Protein AF-A0A3P7I0U5-F1 (afdb_monomer)

Radius of gyration: 35.35 Å; Cα contacts (8 Å, |Δi|>4): 319; chains: 1; bounding box: 78×58×90 Å

Mean predicted aligned error: 13.27 Å

Secondary structure (DSSP, 8-state):
-EEETT-TT--B-GGGSS----S----SS----HHHHHHTPPPPP------TT--EEEEEEEEEEPPHHHHHHHHHHHHTTEEEEEEETTEEEEEESEEEETTSSSPEEEEEEEEEEEEEEETTEEEEEEEEEEEEEE--TTPEEEEEEEEEEEE----GGGTTGGGT-HHHH--TTHHHHHHHHHHHHHHHHHHHHHHHHHHHHHHHHHHHHHTTS-SS-TTS----STTGGGTGGGSPPS-HHHHHHHHHHHHHHHHHHHHHHHHHHHHHHHH-

Solvent-accessible surface area (backbone atoms only — not comparable to full-atom values): 16341 Å² total; per-residue (Å²): 58,28,30,37,66,89,42,83,87,51,76,42,59,55,71,76,44,88,66,77,65,26,84,44,89,75,73,98,82,81,75,88,46,72,66,34,65,76,70,68,56,82,86,80,80,61,16,72,89,81,54,89,89,52,68,38,67,84,38,76,53,42,75,49,68,34,45,66,68,52,40,51,53,50,51,52,38,30,75,50,45,21,32,34,45,49,71,58,94,86,43,78,39,64,43,65,51,35,44,72,42,75,91,42,91,75,67,45,47,28,37,48,34,26,42,39,36,45,35,25,28,35,90,98,41,78,32,44,74,45,64,46,74,36,54,81,41,77,68,52,68,65,43,75,45,64,33,30,40,28,36,44,66,40,85,43,90,59,51,70,88,58,41,58,53,82,79,63,46,60,86,80,74,55,71,91,58,62,64,58,57,53,51,57,55,49,52,53,51,55,50,51,52,50,52,54,50,51,51,50,53,51,50,51,52,52,52,52,57,50,53,64,54,60,79,70,62,84,87,88,74,93,83,81,76,76,79,80,58,74,70,64,42,66,67,51,75,76,51,82,58,99,53,55,67,62,52,50,49,53,51,51,52,49,52,50,54,50,50,52,51,52,51,51,53,51,49,51,62,51,47,60,68,72,75,111

Sequence (276 aa):
QVGPYSNRQETYTYFSLPFCRGPKESIGHYHETMGESLLGIELDFSGLDIKFRTNTKKTVYCKKKLTADEYQTFVYAIKNSYFYQMYLDDMPIWGMVGEVDDTKTPPTYKLYTHKQLDIGYADKQVVDVNLTSGGHVEIHPGVELEFTYEVKWVQSSIKFADRFDKYLDPSFFQHRIHWFSIFNSFMMVVFLVGLVWMILVRTLRKDYARYQKEDSIDDLDADLGDEYGWKQVHGDVFRAPSMPLLFASCIGAGYHVFTVAVITIVLAIVGEFYTE

pLDDT: mean 85.67, std 13.36, range [42.97, 97.44]

InterPro domains:
  IPR004240 Nonaspanin (TM9SF) [PF02990] (11-274)
  IPR004240 Nonaspanin (TM9SF) [PTHR10766] (1-274)

Structure (mmCIF, N/CA/C/O backbone):
data_AF-A0A3P7I0U5-F1
#
_entry.id   AF-A0A3P7I0U5-F1
#
loop_
_atom_site.group_PDB
_atom_site.id
_atom_site.type_symbol
_atom_site.label_atom_id
_atom_site.label_alt_id
_atom_site.label_comp_id
_atom_site.label_asym_id
_atom_site.label_entity_id
_atom_site.label_seq_id
_atom_site.pdbx_PDB_ins_code
_atom_site.Cartn_x
_atom_site.Cartn_y
_atom_site.Cartn_z
_atom_site.occupancy
_atom_site.B_iso_or_equiv
_atom_site.auth_seq_id
_atom_site.auth_comp_id
_atom_site.auth_asym_id
_atom_site.auth_atom_id
_atom_site.pdbx_PDB_model_num
ATOM 1 N N . GLN A 1 1 ? 1.014 -1.539 9.802 1.00 89.81 1 GLN A N 1
ATOM 2 C CA . GLN A 1 1 ? 1.794 -0.323 10.140 1.00 89.81 1 GLN A CA 1
ATOM 3 C C . GLN A 1 1 ? 0.902 0.911 10.037 1.00 89.81 1 GLN A C 1
ATOM 5 O O . GLN A 1 1 ? -0.167 0.807 9.442 1.00 89.81 1 GLN A O 1
ATOM 10 N N . VAL A 1 2 ? 1.298 2.044 10.621 1.00 93.31 2 VAL A N 1
ATOM 11 C CA . VAL A 1 2 ? 0.608 3.350 10.550 1.00 93.31 2 VAL A CA 1
ATOM 12 C C . VAL A 1 2 ? 1.623 4.470 10.309 1.00 93.31 2 VAL A C 1
ATOM 14 O O . VAL A 1 2 ? 2.770 4.338 10.726 1.00 93.31 2 VAL A O 1
ATOM 17 N N . GLY A 1 3 ? 1.218 5.572 9.681 1.00 93.31 3 GLY A N 1
ATOM 18 C CA . GLY A 1 3 ? 2.092 6.731 9.477 1.00 93.31 3 GLY A CA 1
ATOM 19 C C . GLY A 1 3 ? 1.362 7.945 8.894 1.00 93.31 3 GLY A C 1
ATOM 20 O O . GLY A 1 3 ? 0.235 7.805 8.405 1.00 93.31 3 GLY A O 1
ATOM 21 N N . PRO A 1 4 ? 1.964 9.145 8.958 1.00 93.38 4 PRO A N 1
ATOM 22 C CA . PRO A 1 4 ? 1.404 10.357 8.368 1.00 93.38 4 PRO A CA 1
ATOM 23 C C . PRO A 1 4 ? 1.395 10.294 6.839 1.00 93.38 4 PRO A C 1
ATOM 25 O O . PRO A 1 4 ? 2.386 9.935 6.205 1.00 93.38 4 PRO A O 1
ATOM 28 N N . TYR A 1 5 ? 0.302 10.737 6.215 1.00 87.19 5 TYR A N 1
ATOM 29 C CA . TYR A 1 5 ? 0.223 10.801 4.751 1.00 87.19 5 TYR A CA 1
ATOM 30 C C . TYR A 1 5 ? 1.255 11.764 4.133 1.00 87.19 5 TYR A C 1
ATOM 32 O O . TYR A 1 5 ? 1.726 11.542 3.017 1.00 87.19 5 TYR A O 1
ATOM 40 N N . SER A 1 6 ? 1.636 12.819 4.863 1.00 87.69 6 SER A N 1
ATOM 41 C CA . SER A 1 6 ? 2.619 13.820 4.429 1.00 87.69 6 SER A CA 1
ATOM 42 C C . SER A 1 6 ? 4.061 13.305 4.406 1.00 87.69 6 SER A C 1
ATOM 44 O O . SER A 1 6 ? 4.862 13.808 3.620 1.00 87.69 6 SER A O 1
ATOM 46 N N . ASN A 1 7 ? 4.397 12.310 5.233 1.00 88.31 7 ASN A N 1
ATOM 47 C CA . ASN A 1 7 ? 5.745 11.764 5.343 1.00 88.31 7 ASN A CA 1
ATOM 48 C C . ASN A 1 7 ? 5.722 10.233 5.268 1.00 88.31 7 ASN A C 1
ATOM 50 O O . ASN A 1 7 ? 5.653 9.537 6.275 1.00 88.31 7 ASN A O 1
ATOM 54 N N . ARG A 1 8 ? 5.837 9.701 4.047 1.00 81.75 8 ARG A N 1
ATOM 55 C CA . ARG A 1 8 ? 5.790 8.252 3.789 1.00 81.75 8 ARG A CA 1
ATOM 56 C C . ARG A 1 8 ? 6.984 7.463 4.347 1.00 81.75 8 ARG A C 1
ATOM 58 O O . ARG A 1 8 ? 6.919 6.241 4.358 1.00 81.75 8 ARG A O 1
ATOM 65 N N . GLN A 1 9 ? 8.065 8.128 4.761 1.00 85.19 9 GLN A N 1
ATOM 66 C CA . GLN A 1 9 ? 9.231 7.464 5.366 1.00 85.19 9 GLN A CA 1
ATOM 67 C C . GLN A 1 9 ? 9.030 7.175 6.859 1.00 85.19 9 GLN A C 1
ATOM 69 O O . GLN A 1 9 ? 9.762 6.381 7.441 1.00 85.19 9 GLN A O 1
ATOM 74 N N . GLU A 1 10 ? 8.058 7.833 7.485 1.00 89.50 10 GLU A N 1
ATOM 75 C CA . GLU A 1 10 ? 7.745 7.675 8.896 1.00 89.50 10 GLU A CA 1
ATOM 76 C C . GLU A 1 10 ? 6.675 6.595 9.062 1.00 89.50 10 GLU A C 1
ATOM 78 O O . GLU A 1 10 ? 5.509 6.781 8.715 1.00 89.50 10 GLU A O 1
ATOM 83 N N . THR A 1 11 ? 7.086 5.439 9.580 1.00 88.38 11 THR A N 1
ATOM 84 C CA . THR A 1 11 ? 6.209 4.282 9.777 1.00 88.38 11 THR A CA 1
ATOM 85 C C . THR A 1 11 ? 6.338 3.737 11.190 1.00 88.38 11 THR A C 1
ATOM 87 O O . THR A 1 11 ? 7.439 3.472 11.669 1.00 88.38 11 THR A O 1
ATOM 90 N N . TYR A 1 12 ? 5.197 3.500 11.828 1.00 91.69 12 TYR A N 1
ATOM 91 C CA . TYR A 1 12 ? 5.078 2.919 13.159 1.00 91.69 12 TYR A CA 1
ATOM 92 C C . TYR A 1 12 ? 4.275 1.614 13.123 1.00 91.69 12 TYR A C 1
ATOM 94 O O . TYR A 1 12 ? 3.548 1.307 12.169 1.00 91.69 12 TYR A O 1
ATOM 102 N N . THR A 1 13 ? 4.365 0.833 14.198 1.00 91.81 13 THR A N 1
ATOM 103 C CA . THR A 1 13 ? 3.542 -0.370 14.381 1.00 91.81 13 THR A CA 1
ATOM 104 C C . THR A 1 13 ? 2.060 -0.006 14.453 1.00 91.81 13 THR A C 1
ATOM 106 O O . THR A 1 13 ? 1.688 1.074 14.911 1.00 91.81 13 THR A O 1
ATOM 109 N N . TYR A 1 14 ? 1.172 -0.892 13.994 1.00 91.69 14 TYR A N 1
ATOM 110 C CA . TYR A 1 14 ? -0.265 -0.578 13.931 1.00 91.69 14 TYR A CA 1
ATOM 111 C C . TYR A 1 14 ? -0.858 -0.276 15.318 1.00 91.69 14 TYR A C 1
ATOM 113 O O . TYR A 1 14 ? -1.665 0.641 15.468 1.00 91.69 14 TYR A O 1
ATOM 121 N N . PHE A 1 15 ? -0.407 -1.010 16.338 1.00 92.50 15 PHE A N 1
ATOM 122 C CA . PHE A 1 15 ? -0.843 -0.857 17.728 1.00 92.50 15 PHE A CA 1
ATOM 123 C C . PHE A 1 15 ? -0.096 0.239 18.505 1.00 92.50 15 PHE A C 1
ATOM 125 O O . PHE A 1 15 ? -0.285 0.359 19.712 1.00 92.50 15 PHE A O 1
ATOM 132 N N . SER A 1 16 ? 0.732 1.052 17.836 1.00 92.44 16 SER A N 1
ATOM 133 C CA . SER A 1 16 ? 1.220 2.312 18.419 1.00 92.44 16 SER A CA 1
ATOM 134 C C . SER A 1 16 ? 0.077 3.315 18.620 1.00 92.44 16 SER A C 1
ATOM 136 O O . SER A 1 16 ? 0.086 4.094 19.571 1.00 92.44 16 SER A O 1
ATOM 138 N N . LEU A 1 17 ? -0.944 3.254 17.756 1.00 93.75 17 LEU A N 1
ATOM 139 C CA . LEU A 1 17 ? -2.226 3.904 17.986 1.00 93.75 17 LEU A CA 1
ATOM 140 C C . LEU A 1 17 ? -3.097 3.028 18.896 1.00 93.75 17 LEU A C 1
ATOM 142 O O . LEU A 1 17 ? -3.024 1.800 18.802 1.00 93.75 17 LEU A O 1
ATOM 146 N N . PRO A 1 18 ? -3.980 3.621 19.723 1.00 93.19 18 PRO A N 1
ATOM 147 C CA . PRO A 1 18 ? -4.740 2.899 20.742 1.00 93.19 18 PRO A CA 1
ATOM 148 C C . PRO A 1 18 ? -5.907 2.061 20.189 1.00 93.19 18 PRO A C 1
ATOM 150 O O . PRO A 1 18 ? -6.948 1.922 20.838 1.00 93.19 18 PRO A O 1
ATOM 153 N N . PHE A 1 19 ? -5.725 1.448 19.019 1.00 92.69 19 PHE A N 1
ATOM 154 C CA . PHE A 1 19 ? -6.549 0.357 18.526 1.00 92.69 19 PHE A CA 1
ATOM 155 C C . PHE A 1 19 ? -6.412 -0.879 19.416 1.00 92.69 19 PHE A C 1
ATOM 157 O O . PHE A 1 19 ? -5.432 -1.074 20.132 1.00 9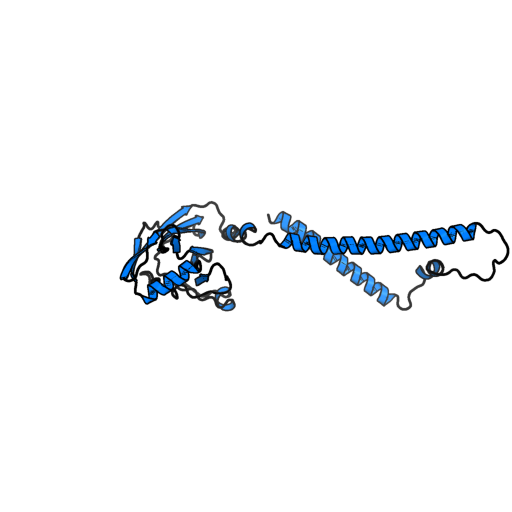2.69 19 PHE A O 1
ATOM 164 N N . CYS A 1 20 ? -7.412 -1.743 19.352 1.00 90.44 20 CYS A N 1
ATOM 165 C CA . CYS A 1 20 ? -7.414 -3.017 20.051 1.00 90.44 20 CYS A CA 1
ATOM 166 C C . CYS A 1 20 ? -7.224 -4.186 19.089 1.00 90.44 20 CYS A C 1
ATOM 168 O O . CYS A 1 20 ? -7.601 -4.119 17.915 1.00 90.44 20 CYS A O 1
ATOM 170 N N . ARG A 1 21 ? -6.648 -5.263 19.625 1.00 91.69 21 ARG A N 1
ATOM 171 C CA . ARG A 1 21 ? -6.539 -6.562 18.959 1.00 91.69 21 ARG A CA 1
ATOM 172 C C . ARG A 1 21 ? -7.906 -7.244 18.937 1.00 91.69 21 ARG A C 1
ATOM 174 O O . ARG A 1 21 ? -8.680 -7.111 19.885 1.00 91.69 21 ARG A O 1
ATOM 181 N N . GLY A 1 22 ? -8.206 -7.937 17.844 1.00 89.88 22 GLY A N 1
ATOM 182 C CA . GLY A 1 22 ? -9.381 -8.796 17.759 1.00 89.88 22 GLY A CA 1
ATOM 183 C C . GLY A 1 22 ? -9.250 -10.065 18.611 1.00 89.88 22 GLY A C 1
ATOM 184 O O . GLY A 1 22 ? -8.191 -10.330 19.177 1.00 89.88 22 GLY A O 1
ATOM 185 N N . PRO A 1 23 ? -10.328 -10.858 18.710 1.00 89.44 23 PRO A N 1
ATOM 186 C CA . PRO A 1 23 ? -10.406 -12.004 19.617 1.00 89.44 23 PRO A CA 1
ATOM 187 C C . PRO A 1 23 ? -9.544 -13.200 19.194 1.00 89.44 23 PRO A C 1
ATOM 189 O O . PRO A 1 23 ? -9.340 -14.114 19.987 1.00 89.44 23 PRO A O 1
ATOM 192 N N . LYS A 1 24 ? -9.075 -13.247 17.942 1.00 87.69 24 LYS A N 1
ATOM 193 C CA . LYS A 1 24 ? -8.234 -14.343 17.456 1.00 87.69 24 LYS A CA 1
ATOM 194 C C . LYS A 1 24 ? -6.788 -14.114 17.893 1.00 87.69 24 LYS A C 1
ATOM 196 O O . LYS A 1 24 ? -6.206 -13.088 17.561 1.00 87.69 24 LYS A O 1
ATOM 201 N N . GLU A 1 25 ? -6.209 -15.076 18.607 1.00 82.44 25 GLU A N 1
ATOM 202 C CA . GLU A 1 25 ? -4.868 -14.931 19.193 1.00 82.44 25 GLU A CA 1
ATOM 203 C C . GLU A 1 25 ? -3.734 -15.304 18.229 1.00 82.44 25 GLU A C 1
ATOM 205 O O . GLU A 1 25 ? -2.660 -14.711 18.293 1.00 82.44 25 GLU A O 1
ATOM 210 N N . SER A 1 26 ? -3.957 -16.255 17.316 1.00 78.94 26 SER A N 1
ATOM 211 C CA . SER A 1 26 ? -2.919 -16.732 16.397 1.00 78.94 26 SER A CA 1
ATOM 212 C C . SER A 1 26 ? -3.448 -17.106 15.012 1.00 78.94 26 SER A C 1
ATOM 214 O O . SER A 1 26 ? -4.633 -17.396 14.801 1.00 78.94 26 SER A O 1
ATOM 216 N N . ILE A 1 27 ? -2.531 -17.093 14.045 1.00 77.00 27 ILE A N 1
ATOM 217 C CA . ILE A 1 27 ? -2.726 -17.651 12.707 1.00 77.00 27 ILE A CA 1
ATOM 218 C C . ILE A 1 27 ? -2.173 -19.081 12.727 1.00 77.00 27 ILE A C 1
ATOM 220 O O . ILE A 1 27 ? -1.102 -19.320 13.274 1.00 77.00 27 ILE A O 1
ATOM 224 N N . GLY A 1 28 ? -2.896 -20.038 12.136 1.00 68.69 28 GLY A N 1
ATOM 225 C CA . GLY A 1 28 ? -2.488 -21.450 12.155 1.00 68.69 28 GLY A CA 1
ATOM 226 C C . GLY A 1 28 ? -1.187 -21.735 11.396 1.00 68.69 28 GLY A C 1
ATOM 227 O O . GLY A 1 28 ? -0.441 -22.629 11.780 1.00 68.69 28 GLY A O 1
ATOM 228 N N . HIS A 1 29 ? -0.902 -20.965 10.343 1.00 67.75 29 HIS A N 1
ATOM 229 C CA . HIS A 1 29 ? 0.301 -21.096 9.526 1.00 67.75 29 HIS A CA 1
ATOM 230 C C . HIS A 1 29 ? 0.753 -19.706 9.059 1.00 67.75 29 HIS A C 1
ATOM 232 O O . HIS A 1 29 ? 0.180 -19.157 8.123 1.00 67.75 29 HIS A O 1
ATOM 238 N N . TYR A 1 30 ? 1.755 -19.134 9.722 1.00 79.12 30 TYR A N 1
ATOM 239 C CA . TYR A 1 30 ? 2.477 -17.949 9.257 1.00 79.12 30 TYR A CA 1
ATOM 240 C C . TYR A 1 30 ? 3.973 -18.209 9.427 1.00 79.12 30 TYR A C 1
ATOM 242 O O . TYR A 1 30 ? 4.393 -18.710 10.469 1.00 79.12 30 TYR A O 1
ATOM 250 N N . HIS A 1 31 ? 4.748 -17.907 8.391 1.00 79.06 31 HIS A N 1
ATOM 251 C CA . HIS A 1 31 ? 6.204 -17.932 8.420 1.00 79.06 31 HIS A CA 1
ATOM 252 C C . HIS A 1 31 ? 6.686 -16.641 7.779 1.00 79.06 31 HIS A C 1
ATOM 254 O O . HIS A 1 31 ? 6.172 -16.263 6.727 1.00 79.06 31 HIS A O 1
ATOM 260 N N . GLU A 1 32 ? 7.661 -16.001 8.416 1.00 83.25 32 GLU A N 1
ATOM 261 C CA . GLU A 1 32 ? 8.299 -14.803 7.885 1.00 83.25 32 GLU A CA 1
ATOM 262 C C . GLU A 1 32 ? 8.912 -15.110 6.515 1.00 83.25 32 GLU A C 1
ATOM 264 O O . GLU A 1 32 ? 9.615 -16.113 6.333 1.00 83.25 32 GLU A O 1
ATOM 269 N N . THR A 1 33 ? 8.621 -14.267 5.532 1.00 85.62 33 THR A N 1
ATOM 270 C CA . THR A 1 33 ? 9.204 -14.421 4.199 1.00 85.62 33 THR A CA 1
ATOM 271 C C . THR A 1 33 ? 10.620 -13.842 4.164 1.00 85.62 33 THR A C 1
ATOM 273 O O . THR A 1 33 ? 10.972 -12.939 4.919 1.00 85.62 33 THR A O 1
ATOM 276 N N . MET A 1 34 ? 11.462 -14.311 3.235 1.00 87.88 34 MET A N 1
ATOM 277 C CA . MET A 1 34 ? 12.804 -13.733 3.047 1.00 87.88 34 MET A CA 1
ATOM 278 C C . MET A 1 34 ? 12.744 -12.224 2.749 1.00 87.88 34 MET A C 1
ATOM 280 O O . MET A 1 34 ? 13.632 -11.483 3.158 1.00 87.88 34 MET A O 1
ATOM 284 N N . GLY A 1 35 ? 11.692 -11.769 2.059 1.00 83.25 35 GLY A N 1
ATOM 285 C CA . GLY A 1 35 ? 11.465 -10.351 1.786 1.00 83.25 35 GLY A CA 1
ATOM 286 C C . GLY A 1 35 ? 11.164 -9.550 3.051 1.00 83.25 35 GLY A C 1
ATOM 287 O O . GLY A 1 35 ? 11.762 -8.498 3.246 1.00 83.25 35 GLY A O 1
ATOM 288 N N . GLU A 1 36 ? 10.300 -10.063 3.931 1.00 85.00 36 GLU A N 1
ATOM 289 C CA . GLU A 1 36 ? 10.009 -9.444 5.234 1.00 85.00 36 GLU A CA 1
ATOM 290 C C . GLU A 1 36 ? 11.279 -9.303 6.077 1.00 85.00 36 GLU A C 1
ATOM 292 O O . GLU A 1 36 ? 11.569 -8.211 6.567 1.00 85.00 36 GLU A O 1
ATOM 297 N N . SER A 1 37 ? 12.090 -10.362 6.122 1.00 86.56 37 SER A N 1
ATOM 298 C CA . SER A 1 37 ? 13.344 -10.382 6.876 1.00 86.56 37 SER A CA 1
ATOM 299 C C . SER A 1 37 ? 14.377 -9.386 6.349 1.00 86.56 37 SER A C 1
ATOM 301 O O . SER A 1 37 ? 14.984 -8.638 7.116 1.00 86.56 37 SER A O 1
ATOM 303 N N . LEU A 1 38 ? 14.552 -9.313 5.025 1.00 88.44 38 LEU A N 1
ATOM 304 C CA . LEU A 1 38 ? 15.491 -8.375 4.402 1.00 88.44 38 LEU A CA 1
ATOM 305 C C . LEU A 1 38 ? 15.041 -6.915 4.518 1.00 88.44 38 LEU A C 1
ATOM 307 O O . LEU A 1 38 ? 15.884 -6.025 4.621 1.00 88.44 38 LEU A O 1
ATOM 311 N N . LEU A 1 39 ? 13.732 -6.665 4.483 1.00 83.56 39 LEU A N 1
ATOM 312 C CA . LEU A 1 39 ? 13.163 -5.325 4.626 1.00 83.56 39 LEU A CA 1
ATOM 313 C C . LEU A 1 39 ? 13.009 -4.903 6.095 1.00 83.56 39 LEU A C 1
ATOM 315 O O . LEU A 1 39 ? 12.709 -3.739 6.356 1.00 83.56 39 LEU A O 1
ATOM 319 N N . GLY A 1 40 ? 13.204 -5.825 7.044 1.00 81.94 40 GLY A N 1
ATOM 320 C CA . GLY A 1 40 ? 12.983 -5.585 8.470 1.00 81.94 40 GLY A CA 1
ATOM 321 C C . GLY A 1 40 ? 11.522 -5.264 8.793 1.00 81.94 40 GLY A C 1
ATOM 322 O O . GLY A 1 40 ? 11.249 -4.456 9.680 1.00 81.94 40 GLY A O 1
ATOM 323 N N . ILE A 1 41 ? 10.582 -5.836 8.036 1.00 81.06 41 ILE A N 1
ATOM 324 C CA . ILE A 1 41 ? 9.147 -5.607 8.214 1.00 81.06 41 ILE A CA 1
ATOM 325 C C . ILE A 1 41 ? 8.589 -6.682 9.140 1.00 81.06 41 ILE A C 1
ATOM 327 O O . ILE A 1 41 ? 8.536 -7.851 8.779 1.00 81.06 41 ILE A O 1
ATOM 331 N N . GLU A 1 42 ? 8.088 -6.265 10.300 1.00 82.62 42 GLU A N 1
ATOM 332 C CA . GLU A 1 42 ? 7.350 -7.139 11.211 1.00 82.62 42 GLU A CA 1
ATOM 333 C C . GLU A 1 42 ? 5.835 -6.958 11.017 1.00 82.62 42 GLU A C 1
ATOM 335 O O . GLU A 1 42 ? 5.307 -5.836 11.053 1.00 82.62 42 GLU A O 1
ATOM 340 N N . LEU A 1 43 ? 5.121 -8.065 10.781 1.00 85.69 43 LEU A N 1
ATOM 341 C CA . LEU A 1 43 ? 3.669 -8.071 10.629 1.00 85.69 43 LEU A CA 1
ATOM 342 C C . LEU A 1 43 ? 2.971 -8.372 11.958 1.00 85.69 43 LEU A C 1
ATOM 344 O O . LEU A 1 43 ? 3.037 -9.470 12.501 1.00 85.69 43 LEU A O 1
ATOM 348 N N . ASP A 1 44 ? 2.213 -7.390 12.435 1.00 87.38 44 ASP A N 1
ATOM 349 C CA . ASP A 1 44 ? 1.347 -7.524 13.602 1.00 87.38 44 ASP A CA 1
ATOM 350 C C . ASP A 1 44 ? -0.007 -8.149 13.228 1.00 87.38 44 ASP A C 1
ATOM 352 O O . ASP A 1 44 ? -0.737 -7.634 12.371 1.00 87.38 44 ASP A O 1
ATOM 356 N N . PHE A 1 45 ? -0.408 -9.213 13.929 1.00 89.38 45 PHE A N 1
ATOM 357 C CA . PHE A 1 45 ? -1.709 -9.835 13.693 1.00 89.38 45 PHE A CA 1
ATOM 358 C C . PHE A 1 45 ? -2.869 -8.977 14.226 1.00 89.38 45 PHE A C 1
ATOM 360 O O . PHE A 1 45 ? -2.918 -8.602 15.398 1.00 89.38 45 PHE A O 1
ATOM 367 N N . SER A 1 46 ? -3.853 -8.701 13.363 1.00 90.44 46 SER A N 1
ATOM 368 C CA . SER A 1 46 ? -5.015 -7.864 13.701 1.00 90.44 46 SER A CA 1
ATOM 369 C C . SER A 1 46 ? -6.032 -8.543 14.630 1.00 90.44 46 SER A C 1
ATOM 371 O O . SER A 1 46 ? -6.813 -7.856 15.289 1.00 90.44 46 SER A O 1
ATOM 373 N N . GLY A 1 47 ? -6.045 -9.878 14.690 1.00 91.44 47 GLY A N 1
ATOM 374 C CA . GLY A 1 47 ? -7.003 -10.652 15.485 1.00 91.44 47 GLY A CA 1
ATOM 375 C C . GLY A 1 47 ? -8.391 -10.813 14.852 1.00 91.44 47 GLY A C 1
ATOM 376 O O . GLY A 1 47 ? -9.315 -11.277 15.525 1.00 91.44 47 GLY A O 1
ATOM 377 N N . LEU A 1 48 ? -8.568 -10.435 13.580 1.00 92.25 48 LEU A N 1
ATOM 378 C CA . LEU A 1 48 ? -9.821 -10.631 12.841 1.00 92.25 48 LEU A CA 1
ATOM 379 C C . LEU A 1 48 ? -9.956 -12.091 12.371 1.00 92.25 48 LEU A C 1
ATOM 381 O O . LEU A 1 48 ? -9.034 -12.645 11.770 1.00 92.25 48 LEU A O 1
ATOM 385 N N . ASP A 1 49 ? -11.112 -12.721 12.612 1.00 91.62 49 ASP A N 1
ATOM 386 C CA . ASP A 1 49 ? -11.381 -14.089 12.144 1.00 91.62 49 ASP A CA 1
ATOM 387 C C . ASP A 1 49 ? -12.047 -14.079 10.766 1.00 91.62 49 ASP A C 1
ATOM 389 O O . ASP A 1 49 ? -13.269 -14.045 10.626 1.00 91.62 49 ASP A O 1
ATOM 393 N N . ILE A 1 50 ? -11.215 -14.098 9.729 1.00 92.44 50 ILE A N 1
ATOM 394 C CA . ILE A 1 50 ? -11.661 -14.159 8.339 1.00 92.44 50 ILE A CA 1
ATOM 395 C C . ILE A 1 50 ? -11.541 -15.602 7.851 1.00 92.44 50 ILE A C 1
ATOM 397 O O . ILE A 1 50 ? -10.454 -16.180 7.847 1.00 92.44 50 ILE A O 1
ATOM 401 N N . LYS A 1 51 ? -12.665 -16.185 7.424 1.00 92.44 51 LYS A N 1
ATOM 402 C CA . LYS A 1 51 ? -12.715 -17.525 6.827 1.00 92.44 51 LYS A CA 1
ATOM 403 C C . LYS A 1 51 ? -12.918 -17.411 5.323 1.00 92.44 51 LYS A C 1
ATOM 405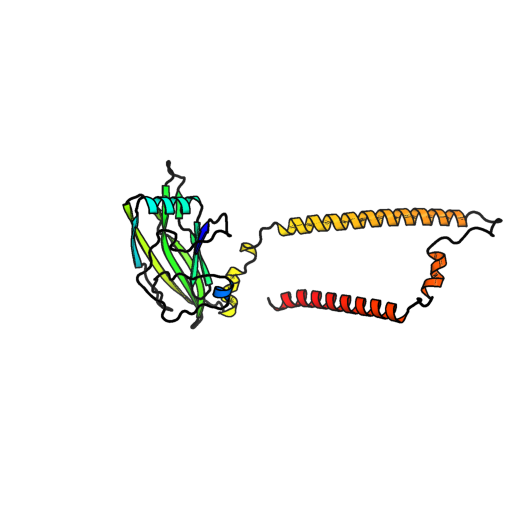 O O . LYS A 1 51 ? -13.773 -16.653 4.862 1.00 92.44 51 LYS A O 1
ATOM 410 N N . PHE A 1 52 ? -12.137 -18.176 4.565 1.00 93.19 52 PHE A N 1
ATOM 411 C CA . PHE A 1 52 ? -12.189 -18.166 3.105 1.00 93.19 52 PHE A CA 1
ATOM 412 C C . PHE A 1 52 ? -13.612 -18.452 2.602 1.00 93.19 52 PHE A C 1
ATOM 414 O O . PHE A 1 52 ? -14.268 -19.377 3.088 1.00 93.19 52 PHE A O 1
ATOM 421 N N . ARG A 1 53 ? -14.097 -17.634 1.655 1.00 92.88 53 ARG A N 1
ATOM 422 C CA . ARG A 1 53 ? -15.448 -17.709 1.056 1.00 92.88 53 ARG A CA 1
ATOM 423 C C . ARG A 1 53 ? -16.617 -17.681 2.052 1.00 92.88 53 ARG A C 1
ATOM 425 O O . ARG A 1 53 ? -17.731 -18.076 1.714 1.00 92.88 53 ARG A O 1
ATOM 432 N N . THR A 1 54 ? -16.384 -17.219 3.277 1.00 95.69 54 THR A N 1
ATOM 433 C CA . THR A 1 54 ? -17.427 -17.081 4.296 1.00 95.69 54 THR A CA 1
ATOM 434 C C . THR A 1 54 ? -17.689 -15.606 4.542 1.00 95.69 54 THR A C 1
ATOM 436 O O . THR A 1 54 ? -16.826 -14.897 5.057 1.00 95.69 54 THR A O 1
ATOM 439 N N . ASN A 1 55 ? -18.880 -15.142 4.165 1.00 96.19 55 ASN A N 1
ATOM 440 C CA . ASN A 1 55 ? -19.288 -13.765 4.423 1.00 96.19 55 ASN A CA 1
ATOM 441 C C . ASN A 1 55 ? -19.505 -13.558 5.921 1.00 96.19 55 ASN A C 1
ATOM 443 O O . ASN A 1 55 ? -20.291 -14.271 6.549 1.00 96.19 55 ASN A O 1
ATOM 447 N N . THR A 1 56 ? -18.854 -12.540 6.468 1.00 95.81 56 THR A N 1
ATOM 448 C CA . THR A 1 56 ? -19.016 -12.131 7.860 1.00 95.81 56 THR A CA 1
ATOM 449 C C . THR A 1 56 ? -19.843 -10.861 7.864 1.00 95.81 56 THR A C 1
ATOM 451 O O . THR A 1 56 ? -19.403 -9.835 7.351 1.00 95.81 56 THR A O 1
ATOM 454 N N . LYS A 1 57 ? -21.056 -10.924 8.424 1.00 95.94 57 LYS A N 1
ATOM 455 C CA . LYS A 1 57 ? -21.879 -9.724 8.642 1.00 95.94 57 LYS A CA 1
ATOM 456 C C . LYS A 1 57 ? -21.145 -8.764 9.576 1.00 95.94 57 LYS A C 1
ATOM 458 O O . LYS A 1 57 ? -20.228 -9.173 10.275 1.00 95.94 57 LYS A O 1
ATOM 463 N N . LYS A 1 58 ? -21.582 -7.507 9.640 1.00 95.44 58 LYS A N 1
ATOM 464 C CA . LYS A 1 58 ? -21.023 -6.519 10.568 1.00 95.44 58 LYS A CA 1
ATOM 465 C C . LYS A 1 58 ? -20.962 -7.066 12.003 1.00 95.44 58 LYS A C 1
ATOM 467 O O . LYS A 1 58 ? -21.989 -7.218 12.662 1.00 95.44 58 LYS A O 1
ATOM 472 N N . THR A 1 59 ? -19.750 -7.344 12.474 1.00 94.94 59 THR A N 1
ATOM 473 C CA . THR A 1 59 ? -19.467 -7.902 13.802 1.00 94.94 59 THR A CA 1
ATOM 474 C C . THR A 1 59 ? -18.555 -6.976 14.585 1.00 94.94 59 THR A C 1
ATOM 476 O O . THR A 1 59 ? -17.582 -6.452 14.043 1.00 94.94 59 THR A O 1
ATOM 479 N N . VAL A 1 60 ? -18.863 -6.788 15.868 1.00 95.38 60 VAL A N 1
ATOM 480 C CA . VAL A 1 60 ? -18.001 -6.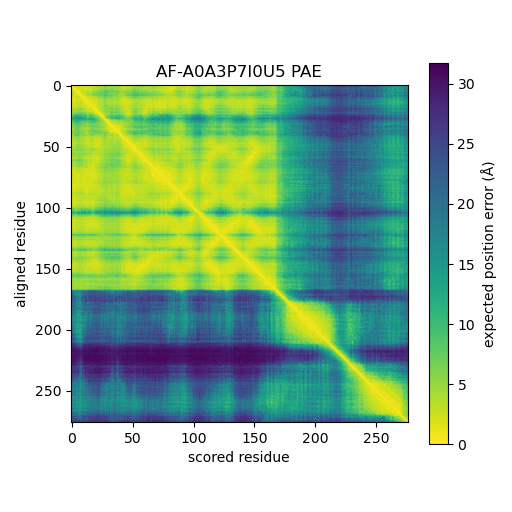068 16.810 1.00 95.38 60 VAL A CA 1
ATOM 481 C C . VAL A 1 60 ? -16.868 -7.005 17.214 1.00 95.38 60 VAL A C 1
ATOM 483 O O . VAL A 1 60 ? -17.131 -8.083 17.740 1.00 95.38 60 VAL A O 1
ATOM 486 N N . TYR A 1 61 ? -15.622 -6.610 16.958 1.00 94.50 61 TYR A N 1
ATOM 487 C CA . TYR A 1 61 ? -14.453 -7.397 17.367 1.00 94.50 61 TYR A CA 1
ATOM 488 C C . TYR A 1 61 ? -13.820 -6.874 18.655 1.00 94.50 61 TYR A C 1
ATOM 490 O O . TYR A 1 61 ? -13.068 -7.593 19.304 1.00 94.50 61 TYR A O 1
ATOM 498 N N . CYS A 1 62 ? -14.115 -5.629 19.026 1.00 93.25 62 CYS A N 1
ATOM 499 C CA . CYS A 1 62 ? -13.593 -5.018 20.232 1.00 93.25 62 CYS A CA 1
ATOM 500 C C . CYS A 1 62 ? -14.453 -3.829 20.667 1.00 93.25 62 CYS A C 1
ATOM 502 O O . CYS A 1 62 ? -14.933 -3.056 19.835 1.00 93.25 62 CYS A O 1
ATOM 504 N N . LYS A 1 63 ? -14.583 -3.662 21.986 1.00 95.06 63 LYS A N 1
ATOM 505 C CA . LYS A 1 63 ? -15.074 -2.438 22.618 1.00 95.06 63 LYS A CA 1
ATOM 506 C C . LYS A 1 63 ? -13.975 -1.856 23.490 1.00 95.06 63 LYS A C 1
ATOM 508 O O . LYS A 1 63 ? -13.312 -2.599 24.214 1.00 95.06 63 LYS A O 1
ATOM 513 N N . LYS A 1 64 ? -13.772 -0.545 23.419 1.00 93.31 64 LYS A N 1
ATOM 514 C CA . LYS A 1 64 ? -12.737 0.133 24.198 1.00 93.31 64 LYS A CA 1
ATOM 515 C C . LYS A 1 64 ? -13.213 1.503 24.646 1.00 93.31 64 LYS A C 1
ATOM 517 O O . LYS A 1 64 ? -13.687 2.295 23.839 1.00 93.31 64 LYS A O 1
ATOM 522 N N . LYS A 1 65 ? -13.039 1.795 25.933 1.00 95.50 65 LYS A N 1
ATOM 523 C CA . LYS A 1 65 ? -13.277 3.126 26.487 1.00 95.50 65 LYS A CA 1
ATOM 524 C C . LYS A 1 65 ? -12.017 3.972 26.357 1.00 95.50 65 LYS A C 1
ATOM 526 O O . LYS A 1 65 ? -10.957 3.546 26.804 1.00 95.50 65 LYS A O 1
ATOM 531 N N . LEU A 1 66 ? -12.147 5.151 25.762 1.00 94.50 66 LEU A N 1
ATOM 532 C CA . LEU A 1 66 ? -11.017 6.013 25.438 1.00 94.50 66 LEU A CA 1
ATOM 533 C C . LEU A 1 66 ? -10.535 6.793 26.668 1.00 94.50 66 LEU A C 1
ATOM 535 O O . LEU A 1 66 ? -11.316 7.523 27.287 1.00 94.50 66 LEU A O 1
ATOM 539 N N . THR A 1 67 ? -9.256 6.667 27.023 1.00 96.00 67 THR A N 1
ATOM 540 C CA . THR A 1 67 ? -8.648 7.501 28.074 1.00 96.00 67 THR A CA 1
ATOM 541 C C . THR A 1 67 ? -8.286 8.893 27.539 1.00 96.00 67 THR A C 1
ATOM 543 O O . THR A 1 67 ? -8.316 9.142 26.333 1.00 96.00 67 THR A O 1
ATOM 546 N N . ALA A 1 68 ? -7.962 9.837 28.430 1.00 95.44 68 ALA A N 1
ATOM 547 C CA . ALA A 1 68 ? -7.575 11.189 28.019 1.00 95.44 68 ALA A CA 1
ATOM 548 C C . ALA A 1 68 ? -6.294 11.196 27.163 1.00 95.44 68 ALA A C 1
ATOM 550 O O . ALA A 1 68 ? -6.239 11.924 26.173 1.00 95.44 68 ALA A O 1
ATOM 551 N N . ASP A 1 69 ? -5.313 10.355 27.497 1.00 95.75 69 ASP A N 1
ATOM 552 C CA . ASP A 1 69 ? -4.049 10.255 26.759 1.00 95.75 69 ASP A CA 1
ATOM 553 C C . ASP A 1 69 ? -4.259 9.615 25.382 1.00 95.75 69 ASP A C 1
ATOM 555 O O . ASP A 1 69 ? -3.822 10.155 24.368 1.00 95.75 69 ASP A O 1
ATOM 559 N N . GLU A 1 70 ? -5.022 8.519 25.321 1.00 95.31 70 GLU A N 1
ATOM 560 C CA . GLU A 1 70 ? -5.353 7.845 24.060 1.00 95.31 70 GLU A CA 1
ATOM 561 C C . GLU A 1 70 ? -6.155 8.744 23.115 1.00 95.31 70 GLU A C 1
ATOM 563 O O . GLU A 1 70 ? -5.964 8.712 21.897 1.00 95.31 70 GLU A O 1
ATOM 568 N N . TYR A 1 71 ? -7.038 9.576 23.675 1.00 95.12 71 TYR A N 1
ATOM 569 C CA . TYR A 1 71 ? -7.744 10.603 22.923 1.00 95.12 71 TYR A CA 1
ATOM 570 C C . TYR A 1 71 ? -6.769 11.587 22.270 1.00 95.12 71 TYR A C 1
ATOM 572 O O . TYR A 1 71 ? -6.894 11.845 21.074 1.00 95.12 71 TYR A O 1
ATOM 580 N N . GLN A 1 72 ? -5.767 12.088 23.001 1.00 95.75 72 GLN A N 1
ATOM 581 C CA . GLN A 1 72 ? -4.761 12.987 22.422 1.00 95.75 72 GLN A CA 1
ATOM 582 C C . GLN A 1 72 ? -3.953 12.304 21.315 1.00 95.75 72 GLN A C 1
ATOM 584 O O . GLN A 1 72 ? -3.698 12.923 20.281 1.00 95.75 72 GLN A O 1
ATOM 589 N N . THR A 1 73 ? -3.612 11.022 21.480 1.00 96.00 73 THR A N 1
ATOM 590 C CA . THR A 1 73 ? -2.927 10.240 20.442 1.00 96.00 73 THR A CA 1
ATOM 591 C C . THR A 1 73 ? -3.761 10.137 19.163 1.00 96.00 73 THR A C 1
ATOM 593 O O . THR A 1 73 ? -3.244 10.393 18.075 1.00 96.00 73 THR A O 1
ATOM 596 N N . PHE A 1 74 ? -5.060 9.827 19.262 1.00 95.50 74 PHE A N 1
ATOM 597 C CA . PHE A 1 74 ? -5.929 9.799 18.080 1.00 95.50 74 PHE A CA 1
ATOM 598 C C . PHE A 1 74 ? -6.115 11.182 17.459 1.00 95.50 74 PHE A C 1
ATOM 600 O O . PHE A 1 74 ? -6.057 11.303 16.239 1.00 95.50 74 PHE A O 1
ATOM 607 N N . VAL A 1 75 ? -6.288 12.233 18.263 1.00 95.38 75 VAL A N 1
ATOM 608 C CA . VAL A 1 75 ? -6.391 13.608 17.753 1.00 95.38 75 VAL A CA 1
ATOM 609 C C . VAL A 1 75 ? -5.128 14.001 16.989 1.00 95.38 75 VAL A C 1
ATOM 611 O O . VAL A 1 75 ? -5.227 14.573 15.905 1.00 95.38 75 VAL A O 1
ATOM 614 N N . TYR A 1 76 ? -3.945 13.669 17.511 1.00 95.25 76 TYR A N 1
ATOM 615 C CA . TYR A 1 76 ? -2.678 13.907 16.823 1.00 95.25 76 TYR A CA 1
ATOM 616 C C . TYR A 1 76 ? -2.610 13.160 15.483 1.00 95.25 76 TYR A C 1
ATOM 618 O O . TYR A 1 76 ? -2.271 13.761 14.463 1.00 95.25 76 TYR A O 1
ATOM 626 N N . ALA A 1 77 ? -2.987 11.881 15.465 1.00 95.75 77 ALA A N 1
ATOM 627 C CA . ALA A 1 77 ? -2.996 11.068 14.252 1.00 95.75 77 ALA A CA 1
ATOM 628 C C . ALA A 1 77 ? -3.974 11.613 13.194 1.00 95.75 77 ALA A C 1
ATOM 630 O O . ALA A 1 77 ? -3.627 11.722 12.020 1.00 95.75 77 ALA A O 1
ATOM 631 N N . ILE A 1 78 ? -5.181 12.011 13.609 1.00 95.19 78 ILE A N 1
ATOM 632 C CA . ILE A 1 78 ? -6.210 12.563 12.718 1.00 95.19 78 ILE A CA 1
ATOM 633 C C . ILE A 1 78 ? -5.759 13.914 12.145 1.00 95.19 78 ILE A C 1
ATOM 635 O O . ILE A 1 78 ? -5.835 14.115 10.935 1.00 95.19 78 ILE A O 1
ATOM 639 N N . LYS A 1 79 ? -5.215 14.814 12.976 1.00 94.06 79 LYS A N 1
ATOM 640 C CA . LYS A 1 79 ? -4.683 16.113 12.521 1.00 94.06 79 LYS A CA 1
ATOM 641 C C . LYS A 1 79 ? -3.587 15.969 11.470 1.00 94.06 79 LYS A C 1
ATOM 643 O O . LYS A 1 79 ? -3.545 16.743 10.522 1.00 94.06 79 LYS A O 1
ATOM 648 N N . ASN A 1 80 ? -2.718 14.974 11.629 1.00 93.94 80 ASN A N 1
ATOM 649 C CA . ASN A 1 80 ? -1.624 14.704 10.698 1.00 93.94 80 ASN A CA 1
ATOM 650 C C . ASN A 1 80 ? -2.020 13.745 9.560 1.00 93.94 80 ASN A C 1
ATOM 652 O O . ASN A 1 80 ? -1.145 13.230 8.865 1.00 93.94 80 ASN A O 1
ATOM 656 N N . SER A 1 81 ? -3.322 13.501 9.357 1.00 93.94 81 SER A N 1
ATOM 657 C CA . SER A 1 81 ? -3.848 12.641 8.288 1.00 93.94 81 SER A CA 1
ATOM 658 C C . SER A 1 81 ? -3.168 11.270 8.248 1.00 93.94 81 SER A C 1
ATOM 660 O O . SER A 1 81 ? -2.658 10.837 7.215 1.00 93.94 81 SER A O 1
ATOM 662 N N . TYR A 1 82 ? -3.107 10.594 9.395 1.00 95.12 82 TYR A N 1
ATOM 663 C CA . TYR A 1 82 ? -2.506 9.269 9.474 1.00 95.12 82 TYR A CA 1
ATOM 664 C C . TYR A 1 82 ? -3.329 8.244 8.689 1.00 95.12 82 TYR A C 1
ATOM 666 O O . TYR A 1 82 ? -4.559 8.168 8.804 1.00 95.12 82 TYR A O 1
ATOM 674 N N . PHE A 1 83 ? -2.619 7.399 7.951 1.00 94.06 83 PHE A N 1
ATOM 675 C CA . PHE A 1 83 ? -3.156 6.201 7.329 1.00 94.06 83 PHE A CA 1
ATOM 676 C C . PHE A 1 83 ? -2.543 4.964 7.985 1.00 94.06 83 PHE A C 1
ATOM 678 O O . PHE A 1 83 ? -1.485 5.014 8.615 1.00 94.06 83 PHE A O 1
ATOM 685 N N . TYR A 1 84 ? -3.225 3.837 7.850 1.00 93.75 84 TYR A N 1
ATOM 686 C CA . TYR A 1 84 ? -2.721 2.534 8.239 1.00 93.75 84 TYR A CA 1
ATOM 687 C C . TYR A 1 84 ? -2.655 1.618 7.030 1.00 93.75 84 TYR A C 1
ATOM 689 O O . TYR A 1 84 ? -3.474 1.709 6.118 1.00 93.75 84 TYR A O 1
ATOM 697 N N . GLN A 1 85 ? -1.687 0.714 7.063 1.00 91.94 85 GLN A N 1
ATOM 698 C CA . GLN A 1 85 ? -1.494 -0.340 6.086 1.00 91.94 85 GLN A CA 1
ATOM 699 C C . GLN A 1 85 ? -1.637 -1.697 6.769 1.00 91.94 85 GLN A C 1
ATOM 701 O O . GLN A 1 85 ? -1.009 -1.957 7.805 1.00 91.94 85 GLN A O 1
ATOM 706 N N . MET A 1 86 ? -2.461 -2.553 6.176 1.00 91.94 86 MET A N 1
ATOM 707 C CA . MET A 1 86 ? -2.615 -3.960 6.530 1.00 91.94 86 MET A CA 1
ATOM 708 C C . MET A 1 86 ? -2.306 -4.814 5.301 1.00 91.94 86 MET A C 1
ATOM 710 O O . MET A 1 86 ? -2.291 -4.308 4.181 1.00 91.94 86 MET A O 1
ATOM 714 N N . TYR A 1 87 ? -2.077 -6.102 5.518 1.00 91.12 87 TYR A N 1
ATOM 715 C CA . TYR A 1 87 ? -1.882 -7.069 4.448 1.00 91.12 87 TYR A CA 1
ATOM 716 C C . TYR A 1 87 ? -2.920 -8.178 4.569 1.00 91.12 87 TYR A C 1
ATOM 718 O O . TYR A 1 87 ? -3.257 -8.605 5.678 1.00 91.12 87 TYR A O 1
ATOM 726 N N . LEU A 1 88 ? -3.433 -8.629 3.428 1.00 91.94 88 LEU A N 1
ATOM 727 C CA . LEU A 1 88 ? -4.280 -9.810 3.320 1.00 91.94 88 LEU A CA 1
ATOM 728 C C . LEU A 1 88 ? -3.820 -10.596 2.095 1.00 91.94 88 LEU A C 1
ATOM 730 O O . LEU A 1 88 ? -3.926 -10.094 0.982 1.00 91.94 88 LEU A O 1
ATOM 734 N N . ASP A 1 89 ? -3.314 -11.812 2.312 1.00 90.50 89 ASP A N 1
ATOM 735 C CA . ASP A 1 89 ? -2.717 -12.647 1.254 1.00 90.50 89 ASP A CA 1
ATOM 736 C C . ASP A 1 89 ? -1.647 -11.885 0.441 1.00 90.50 89 ASP A C 1
ATOM 738 O O . ASP A 1 89 ? -1.713 -11.798 -0.784 1.00 90.50 89 ASP A O 1
ATOM 742 N N . ASP A 1 90 ? -0.708 -11.254 1.158 1.00 88.94 90 ASP A N 1
ATOM 743 C CA . ASP A 1 90 ? 0.382 -10.394 0.656 1.00 88.94 90 ASP A CA 1
ATOM 744 C C . ASP A 1 90 ? -0.046 -9.103 -0.064 1.00 88.94 90 ASP A C 1
ATOM 746 O O . ASP A 1 90 ? 0.788 -8.249 -0.367 1.00 88.94 90 ASP A O 1
ATOM 750 N N . MET A 1 91 ? -1.342 -8.897 -0.300 1.00 91.12 91 MET A N 1
ATOM 751 C CA . MET A 1 91 ? -1.845 -7.676 -0.922 1.00 91.12 91 MET A CA 1
ATOM 752 C C . MET A 1 91 ? -1.960 -6.547 0.108 1.00 91.12 91 MET A C 1
ATOM 754 O O . MET A 1 91 ? -2.622 -6.720 1.143 1.00 91.12 91 MET A O 1
ATOM 758 N N . PRO A 1 92 ? -1.342 -5.380 -0.145 1.00 91.31 92 PRO A N 1
ATOM 759 C CA . PRO A 1 92 ? -1.440 -4.246 0.754 1.00 91.31 92 PRO A CA 1
ATOM 760 C C . PRO A 1 92 ? -2.817 -3.583 0.638 1.00 91.31 92 PRO A C 1
ATOM 762 O O . PRO A 1 92 ? -3.348 -3.353 -0.449 1.00 91.31 92 PRO A O 1
ATOM 765 N N . ILE A 1 93 ? -3.387 -3.235 1.785 1.00 92.81 93 ILE A N 1
ATOM 766 C CA . ILE A 1 93 ? -4.607 -2.437 1.889 1.00 92.81 93 ILE A CA 1
ATOM 767 C C . ILE A 1 93 ? -4.354 -1.241 2.795 1.00 92.81 93 ILE A C 1
ATOM 769 O O . ILE A 1 93 ? -3.752 -1.372 3.864 1.00 92.81 93 ILE A O 1
ATOM 773 N N . TRP A 1 94 ? -4.841 -0.076 2.377 1.00 91.75 94 TRP A N 1
ATOM 774 C CA . TRP A 1 94 ? -4.686 1.172 3.116 1.00 91.75 94 TRP A CA 1
ATOM 775 C C . TRP A 1 94 ? -6.034 1.692 3.590 1.00 91.75 94 TRP A C 1
ATOM 777 O O . TRP A 1 94 ? -7.041 1.576 2.895 1.00 91.75 94 TRP A O 1
ATOM 787 N N . GLY A 1 95 ? -6.049 2.294 4.774 1.00 92.88 95 GLY A N 1
ATOM 788 C CA . GLY A 1 95 ? -7.214 2.996 5.291 1.00 92.88 95 GLY A CA 1
ATOM 789 C C . GLY A 1 95 ? -6.807 4.213 6.108 1.00 92.88 95 GLY A C 1
ATOM 790 O O . GLY A 1 95 ? -5.745 4.236 6.725 1.00 92.88 95 GLY A O 1
ATOM 791 N N . MET A 1 96 ? -7.658 5.232 6.126 1.00 93.44 96 MET A N 1
ATOM 792 C CA . MET A 1 96 ? -7.455 6.408 6.975 1.00 93.44 96 MET A CA 1
ATOM 793 C C . MET A 1 96 ? -7.871 6.107 8.415 1.00 93.44 96 MET A C 1
ATOM 795 O O . MET A 1 96 ? -8.828 5.363 8.645 1.00 93.44 96 MET A O 1
ATOM 799 N N . VAL A 1 97 ? -7.164 6.692 9.385 1.00 95.12 97 VAL A N 1
ATOM 800 C CA . VAL A 1 97 ? -7.497 6.561 10.815 1.00 95.12 97 VAL A CA 1
ATOM 801 C C . VAL A 1 97 ? -8.781 7.325 11.152 1.00 95.12 97 VAL A C 1
ATOM 803 O O . VAL A 1 97 ? -9.656 6.801 11.840 1.00 95.12 97 VAL A O 1
ATOM 806 N N . GLY A 1 98 ? -8.928 8.541 10.630 1.00 94.38 98 GLY A N 1
ATOM 807 C CA . GLY A 1 98 ? -10.082 9.399 10.873 1.00 94.38 98 GLY A CA 1
ATOM 808 C C . GLY A 1 98 ? -10.073 10.630 9.978 1.00 94.38 98 GLY A C 1
ATOM 809 O O . GLY A 1 98 ? -9.238 10.749 9.082 1.00 94.38 98 GLY A O 1
ATOM 810 N N . GLU A 1 99 ? -10.998 11.540 10.247 1.00 93.50 99 GLU A N 1
ATOM 811 C CA . GLU A 1 99 ? -11.143 12.813 9.549 1.00 93.50 99 GLU A CA 1
ATOM 812 C C . GLU A 1 99 ? -11.385 13.956 10.542 1.00 93.50 99 GLU A C 1
ATOM 814 O O . GLU A 1 99 ? -11.926 13.762 11.639 1.00 93.50 99 GLU A O 1
ATOM 819 N N . VAL A 1 100 ? -10.958 15.156 10.156 1.00 93.31 100 VAL A N 1
ATOM 820 C CA . VAL A 1 100 ? -11.288 16.389 10.872 1.00 93.31 100 VAL A CA 1
ATOM 821 C C . VAL A 1 100 ? -12.565 16.951 10.262 1.00 93.31 100 VAL A C 1
ATOM 823 O O . VAL A 1 100 ? -12.667 17.090 9.046 1.00 93.31 100 VAL A O 1
ATOM 826 N N . ASP A 1 101 ? -13.537 17.277 11.105 1.00 90.31 101 ASP A N 1
ATOM 827 C CA . ASP A 1 101 ? -14.728 18.008 10.696 1.00 90.31 101 ASP A CA 1
ATOM 828 C C . ASP A 1 101 ? -14.555 19.488 11.055 1.00 90.31 101 ASP A C 1
ATOM 830 O O . ASP A 1 101 ? -14.799 19.910 12.192 1.00 90.31 101 ASP A O 1
ATOM 834 N N . ASP A 1 102 ? -14.112 20.255 10.058 1.00 88.94 102 ASP A N 1
ATOM 835 C CA . ASP A 1 102 ? -13.882 21.702 10.139 1.00 88.94 102 ASP A CA 1
ATOM 836 C C . ASP A 1 102 ? -15.178 22.526 10.051 1.00 88.94 102 ASP A C 1
ATOM 838 O O . ASP A 1 102 ? -15.151 23.750 10.185 1.00 88.94 102 ASP A O 1
ATOM 842 N N . THR A 1 103 ? -16.335 21.889 9.828 1.00 88.06 103 THR A N 1
ATOM 843 C CA . THR A 1 103 ? -17.616 22.609 9.721 1.00 88.06 103 THR A CA 1
ATOM 844 C C . THR A 1 103 ? -18.108 23.143 11.069 1.00 88.06 103 THR A C 1
ATOM 846 O O . THR A 1 103 ? -18.918 24.072 11.112 1.00 88.06 103 THR A O 1
ATOM 849 N N . LYS A 1 104 ? -17.608 22.582 12.176 1.00 84.38 104 LYS A N 1
ATOM 850 C CA . LYS A 1 104 ? -17.936 22.975 13.551 1.00 84.38 104 LYS A CA 1
ATOM 851 C C . LYS A 1 104 ? -16.795 23.791 14.164 1.00 84.38 104 LYS A C 1
ATOM 853 O O . LYS A 1 104 ? -15.622 23.505 13.948 1.00 84.38 104 LYS A O 1
ATOM 858 N N . THR A 1 105 ? -17.136 24.790 14.978 1.00 84.81 105 THR A N 1
ATOM 859 C CA . THR A 1 105 ? -16.182 25.581 15.772 1.00 84.81 105 THR A CA 1
ATOM 860 C C . THR A 1 105 ? -16.428 25.348 17.269 1.00 84.81 105 THR A C 1
ATOM 862 O O . THR A 1 105 ? -17.468 25.763 17.782 1.00 84.81 105 THR A O 1
ATOM 865 N N . PRO A 1 106 ? -15.503 24.704 18.014 1.00 85.12 106 PRO A N 1
ATOM 866 C CA . PRO A 1 106 ? -14.194 24.177 17.599 1.00 85.12 106 PRO A CA 1
ATOM 867 C C . PRO A 1 106 ? -14.283 22.921 16.703 1.00 85.12 106 PRO A C 1
ATOM 869 O O . PRO A 1 106 ? -15.300 22.224 16.752 1.00 85.12 106 PRO A O 1
ATOM 872 N N . PRO A 1 107 ? -13.226 22.616 15.919 1.00 89.12 107 PRO A N 1
ATOM 873 C CA . PRO A 1 107 ? -13.207 21.462 15.023 1.00 89.12 107 PRO A CA 1
ATOM 874 C C . PRO A 1 107 ? -13.364 20.163 15.808 1.00 89.12 107 PRO A C 1
ATOM 876 O O . PRO A 1 107 ? -12.735 19.969 16.856 1.00 89.12 107 PRO A O 1
ATOM 879 N N . THR A 1 108 ? -14.202 19.270 15.287 1.00 92.12 108 THR A N 1
ATOM 880 C CA . THR A 1 108 ? -14.461 17.960 15.895 1.00 92.12 108 THR A CA 1
ATOM 881 C C . THR A 1 108 ? -13.692 16.871 15.163 1.00 92.12 108 THR A C 1
ATOM 883 O O . THR A 1 108 ? -13.562 16.909 13.943 1.00 92.12 108 THR A O 1
ATOM 886 N N . TYR A 1 109 ? -13.184 15.886 15.900 1.00 94.12 109 TYR A N 1
ATOM 887 C CA . TYR A 1 109 ? -12.395 14.790 15.339 1.00 94.12 109 TYR A CA 1
ATOM 888 C C . TYR A 1 109 ? -13.263 13.541 15.257 1.00 94.12 109 TYR A C 1
ATOM 890 O O . TYR A 1 109 ? -13.852 13.130 16.261 1.00 94.12 109 TYR A O 1
ATOM 898 N N . LYS A 1 110 ? -13.339 12.934 14.072 1.00 94.69 110 LYS A N 1
ATOM 899 C CA . LYS A 1 110 ? -14.102 11.708 13.834 1.00 94.69 110 LYS A CA 1
ATOM 900 C C . LYS A 1 110 ? -13.149 10.562 13.534 1.00 94.69 110 LYS A C 1
ATOM 902 O O . LYS A 1 110 ? -12.256 10.686 12.701 1.00 94.69 110 LYS A O 1
ATOM 907 N N . LEU A 1 111 ? -13.347 9.440 14.212 1.00 95.50 111 LEU A N 1
ATOM 908 C CA . LEU A 1 111 ? -12.584 8.213 14.005 1.00 95.50 111 LEU A CA 1
ATOM 909 C C . LEU A 1 111 ? -13.386 7.238 13.138 1.00 95.50 111 LEU A C 1
ATOM 911 O O . LEU A 1 111 ? -14.595 7.102 13.334 1.00 95.50 111 LEU A O 1
ATOM 915 N N . TYR A 1 112 ? -12.712 6.524 12.234 1.00 95.94 112 TYR A N 1
ATOM 916 C CA . TYR A 1 112 ? -13.307 5.407 11.501 1.00 95.94 112 TYR A CA 1
ATOM 917 C C . TYR A 1 112 ? -13.288 4.138 12.359 1.00 95.94 112 TYR A C 1
ATOM 919 O O . TYR A 1 112 ? -12.229 3.572 12.637 1.00 95.94 112 TYR A O 1
ATOM 927 N N . THR A 1 113 ? -14.462 3.666 12.778 1.00 95.38 113 THR A N 1
ATOM 928 C CA . THR A 1 113 ? -14.594 2.474 13.637 1.00 95.38 113 THR A CA 1
ATOM 929 C C . THR A 1 113 ? -15.042 1.219 12.890 1.00 95.38 113 THR A C 1
ATOM 931 O O . THR A 1 113 ? -14.983 0.118 13.443 1.00 95.38 113 THR A O 1
ATOM 934 N N . HIS A 1 114 ? -15.474 1.352 11.635 1.00 96.31 114 HIS A N 1
ATOM 935 C CA . HIS A 1 114 ? -15.957 0.244 10.818 1.00 96.31 114 HIS A CA 1
ATOM 936 C C . HIS A 1 114 ? -15.022 -0.039 9.640 1.00 96.31 114 HIS A C 1
ATOM 938 O O . HIS A 1 114 ? -14.650 0.873 8.906 1.00 96.31 114 HIS A O 1
ATOM 944 N N . LYS A 1 115 ? -14.674 -1.311 9.439 1.00 95.62 115 LYS A N 1
ATOM 945 C CA . LYS A 1 115 ? -13.896 -1.790 8.290 1.00 95.62 115 LYS A CA 1
ATOM 946 C C . LYS A 1 115 ? -14.752 -2.741 7.457 1.00 95.62 115 LYS A C 1
ATOM 948 O O . LYS A 1 115 ? -15.090 -3.822 7.934 1.00 95.62 115 LYS A O 1
ATOM 953 N N . GLN A 1 116 ? -15.080 -2.370 6.227 1.00 96.62 116 GLN A N 1
ATOM 954 C CA . GLN A 1 116 ? -15.702 -3.281 5.270 1.00 96.62 116 GLN A CA 1
ATOM 955 C C . GLN A 1 116 ? -14.625 -3.808 4.318 1.00 96.62 116 GLN A C 1
ATOM 957 O O . GLN A 1 116 ? -13.984 -3.029 3.616 1.00 96.62 116 GLN A O 1
ATOM 962 N N . LEU A 1 117 ? -14.415 -5.122 4.328 1.00 96.81 117 LEU A N 1
ATOM 963 C CA . LEU A 1 117 ? -13.466 -5.827 3.473 1.00 96.81 117 LEU A CA 1
ATOM 964 C C . LEU A 1 117 ? -14.229 -6.541 2.359 1.00 96.81 117 LEU A C 1
ATOM 966 O O . LEU A 1 117 ? -14.928 -7.523 2.614 1.00 96.81 117 LEU A O 1
ATOM 970 N N . ASP A 1 118 ? -14.064 -6.067 1.131 1.00 96.31 118 ASP A N 1
ATOM 971 C CA . ASP A 1 118 ? -14.585 -6.726 -0.059 1.00 96.31 118 ASP A CA 1
ATOM 972 C C . ASP A 1 118 ? -13.435 -7.522 -0.693 1.00 96.31 118 ASP A C 1
ATOM 974 O O . ASP A 1 118 ? -12.454 -6.954 -1.173 1.00 96.31 118 ASP A O 1
ATOM 978 N N . ILE A 1 119 ? -13.524 -8.849 -0.624 1.00 97.25 119 ILE A N 1
ATOM 979 C CA . ILE A 1 119 ? -12.457 -9.771 -1.011 1.00 97.25 119 ILE A CA 1
ATOM 980 C C . ILE A 1 119 ? -12.852 -10.495 -2.300 1.00 97.25 119 ILE A C 1
ATOM 982 O O . ILE A 1 119 ? -13.808 -11.277 -2.330 1.00 97.25 119 ILE A O 1
ATOM 986 N N . GLY A 1 120 ? -12.093 -10.244 -3.362 1.00 96.69 120 GLY A N 1
ATOM 987 C CA . GLY A 1 120 ? -12.195 -10.923 -4.644 1.00 96.69 120 GLY A CA 1
ATOM 988 C C . GLY A 1 120 ? 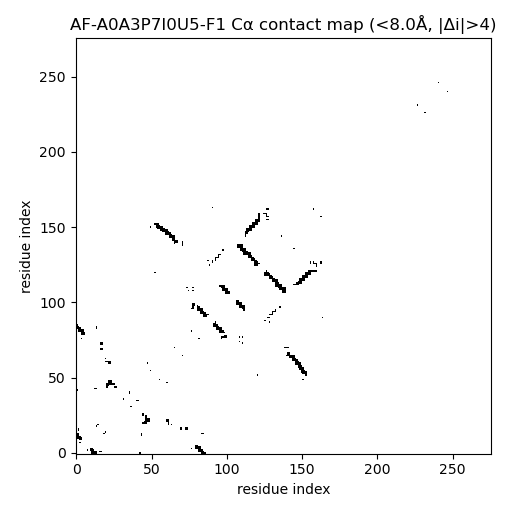-11.532 -12.296 -4.600 1.00 96.69 120 GLY A C 1
ATOM 989 O O . GLY A 1 120 ? -10.384 -12.423 -4.168 1.00 96.69 120 GLY A O 1
ATOM 990 N N . TYR A 1 121 ? -12.221 -13.332 -5.077 1.00 96.69 121 TYR A N 1
ATOM 991 C CA . TYR A 1 121 ? -11.642 -14.670 -5.215 1.00 96.69 121 TYR A CA 1
ATOM 992 C C . TYR A 1 121 ? -11.824 -15.239 -6.623 1.00 96.69 121 TYR A C 1
ATOM 994 O O . TYR A 1 121 ? -12.872 -15.065 -7.249 1.00 96.69 121 TYR A O 1
ATOM 1002 N N . ALA A 1 122 ? -10.810 -15.973 -7.076 1.00 95.62 122 ALA A N 1
ATOM 1003 C CA . ALA A 1 122 ? -10.844 -16.804 -8.272 1.00 95.62 122 ALA A CA 1
ATOM 1004 C C . ALA A 1 122 ? -10.430 -18.217 -7.855 1.00 95.62 122 ALA A C 1
ATOM 1006 O O . ALA A 1 122 ? -9.352 -18.425 -7.295 1.00 95.62 122 ALA A O 1
ATOM 1007 N N . ASP A 1 123 ? -11.325 -19.189 -8.036 1.00 91.00 123 ASP A N 1
ATOM 1008 C CA . ASP A 1 123 ? -11.122 -20.554 -7.549 1.00 91.00 123 ASP A CA 1
ATOM 1009 C C . ASP A 1 123 ? -10.666 -20.581 -6.075 1.00 91.00 123 ASP A C 1
ATOM 1011 O O . ASP A 1 123 ? -11.333 -20.027 -5.197 1.00 91.00 123 ASP A O 1
ATOM 1015 N N . LYS A 1 124 ? -9.547 -21.231 -5.763 1.00 92.75 124 LYS A N 1
ATOM 1016 C CA . LYS A 1 124 ? -9.048 -21.386 -4.389 1.00 92.75 124 LYS A CA 1
ATOM 1017 C C . LYS A 1 124 ? -8.114 -20.254 -3.946 1.00 92.75 124 LYS A C 1
ATOM 1019 O O . LYS A 1 124 ? -7.421 -20.424 -2.950 1.00 92.75 124 LYS A O 1
ATOM 1024 N N . GLN A 1 125 ? -8.073 -19.141 -4.674 1.00 93.94 125 GLN A N 1
ATOM 1025 C CA . GLN A 1 125 ? -7.106 -18.072 -4.451 1.00 93.94 125 GLN A CA 1
ATOM 1026 C C . GLN A 1 125 ? -7.783 -16.714 -4.254 1.00 93.94 125 GLN A C 1
ATOM 1028 O O . GLN A 1 125 ? -8.865 -16.454 -4.791 1.00 93.94 125 GLN A O 1
ATOM 1033 N N . VAL A 1 126 ? -7.135 -15.853 -3.470 1.00 95.25 126 VAL A N 1
ATOM 1034 C CA . VAL A 1 126 ? -7.530 -14.453 -3.297 1.00 95.25 126 VAL A CA 1
ATOM 1035 C C . VAL A 1 126 ? -6.853 -13.624 -4.388 1.00 95.25 126 VAL A C 1
ATOM 1037 O O . VAL A 1 126 ? -5.655 -13.773 -4.634 1.00 95.25 126 VAL A O 1
ATOM 1040 N N . VAL A 1 127 ? -7.632 -12.787 -5.072 1.00 95.69 127 VAL A N 1
ATOM 1041 C CA . VAL A 1 127 ? -7.173 -12.034 -6.255 1.00 95.69 127 VAL A CA 1
ATOM 1042 C C . VAL A 1 127 ? -7.414 -10.530 -6.172 1.00 95.69 127 VAL A C 1
ATOM 1044 O O . VAL A 1 127 ? -6.851 -9.796 -6.968 1.00 95.69 127 VAL A O 1
ATOM 1047 N N . ASP A 1 128 ? -8.246 -10.058 -5.245 1.00 94.44 128 ASP A N 1
ATOM 1048 C CA . ASP A 1 128 ? -8.422 -8.625 -4.992 1.00 94.44 128 ASP A CA 1
ATOM 1049 C C . ASP A 1 128 ? -8.853 -8.410 -3.543 1.00 94.44 128 ASP A C 1
ATOM 1051 O O . ASP A 1 128 ? -9.524 -9.259 -2.946 1.00 94.44 128 ASP A O 1
ATOM 1055 N N . VAL A 1 129 ? -8.489 -7.264 -2.979 1.00 95.06 129 VAL A N 1
ATOM 1056 C CA . VAL A 1 129 ? -8.944 -6.834 -1.657 1.00 95.06 129 VAL A CA 1
ATOM 1057 C C . VAL A 1 129 ? -9.204 -5.338 -1.703 1.00 95.06 129 VAL A C 1
ATOM 1059 O O . VAL A 1 129 ? -8.324 -4.539 -2.024 1.00 95.06 129 VAL A O 1
ATOM 1062 N N . ASN A 1 130 ? -10.420 -4.955 -1.334 1.00 94.19 130 ASN A N 1
ATOM 1063 C CA . ASN A 1 130 ? -10.798 -3.570 -1.117 1.00 94.19 130 ASN A CA 1
ATOM 1064 C C . ASN A 1 130 ? -11.192 -3.363 0.337 1.00 94.19 130 ASN A C 1
ATOM 1066 O O . ASN A 1 130 ? -11.945 -4.143 0.918 1.00 94.19 130 ASN A O 1
ATOM 1070 N N . LEU A 1 131 ? -10.685 -2.280 0.914 1.00 94.19 131 LEU A N 1
ATOM 1071 C CA . LEU A 1 131 ? -11.025 -1.845 2.256 1.00 94.19 131 LEU A CA 1
ATOM 1072 C C . LEU A 1 131 ? -11.788 -0.530 2.163 1.00 94.19 131 LEU A C 1
ATOM 1074 O O . LEU A 1 131 ? -11.257 0.471 1.691 1.00 94.19 131 LEU A O 1
ATOM 1078 N N . THR A 1 132 ? -13.014 -0.527 2.670 1.00 94.81 132 THR A N 1
ATOM 1079 C CA . THR A 1 132 ? -13.797 0.692 2.860 1.00 94.81 132 THR A CA 1
ATOM 1080 C C . THR A 1 132 ? -13.873 0.996 4.352 1.00 94.81 132 THR A C 1
ATOM 1082 O O . THR A 1 132 ? -14.440 0.225 5.132 1.00 94.81 132 THR A O 1
ATOM 1085 N N . SER A 1 133 ? -13.279 2.116 4.762 1.00 93.00 133 SER A N 1
ATOM 1086 C CA . SER A 1 133 ? -13.421 2.645 6.120 1.00 93.00 133 SER A CA 1
ATOM 1087 C C . SER A 1 133 ? -14.773 3.345 6.267 1.00 93.00 133 SER A C 1
ATOM 1089 O O . SER A 1 133 ? -15.159 4.154 5.430 1.00 93.00 133 SER A O 1
ATOM 1091 N N . GLY A 1 134 ? -15.488 3.061 7.351 1.00 91.25 134 GLY A N 1
ATOM 1092 C CA . GLY A 1 134 ? -16.747 3.714 7.698 1.00 91.25 134 GLY A CA 1
ATOM 1093 C C . GLY A 1 134 ? -16.906 3.881 9.208 1.00 91.25 134 GLY A C 1
ATOM 1094 O O . GLY A 1 134 ? -15.966 3.684 9.976 1.00 91.25 134 GLY A O 1
ATOM 1095 N N . GLY A 1 135 ? -18.124 4.202 9.651 1.00 86.56 135 GLY A N 1
ATOM 1096 C CA . GLY A 1 135 ? -18.435 4.333 11.078 1.00 86.56 135 GLY A CA 1
ATOM 1097 C C . GLY A 1 135 ? -17.785 5.562 11.711 1.00 86.56 135 GLY A C 1
ATOM 1098 O O . GLY A 1 135 ? -16.922 5.424 12.567 1.00 86.56 135 GLY A O 1
ATOM 1099 N N . HIS A 1 136 ? -18.207 6.751 11.278 1.00 90.38 136 HIS A N 1
ATOM 1100 C CA . HIS A 1 136 ? -17.728 8.029 11.799 1.00 90.38 136 HIS A CA 1
ATOM 1101 C C . HIS A 1 136 ? -18.232 8.238 13.229 1.00 90.38 136 HIS A C 1
ATOM 1103 O O . HIS A 1 136 ? -19.423 8.475 13.442 1.00 90.38 136 HIS A O 1
ATOM 1109 N N . VAL A 1 137 ? -17.332 8.142 14.205 1.00 93.44 137 VAL A N 1
ATOM 1110 C CA . VAL A 1 137 ? -17.647 8.403 15.614 1.00 93.44 137 VAL A CA 1
ATOM 1111 C C . VAL A 1 137 ? -16.841 9.605 16.081 1.00 93.44 137 VAL A C 1
ATOM 1113 O O . VAL A 1 137 ? -15.614 9.600 15.995 1.00 93.44 137 VAL A O 1
ATOM 1116 N N . GLU A 1 138 ? -17.530 10.640 16.564 1.00 93.81 138 GLU A N 1
ATOM 1117 C CA . GLU A 1 138 ? -16.886 11.789 17.205 1.00 93.81 138 GLU A CA 1
ATOM 1118 C C . GLU A 1 138 ? -16.214 11.330 18.503 1.00 93.81 138 GLU A C 1
ATOM 1120 O O . GLU A 1 138 ? -16.857 10.749 19.381 1.00 93.81 138 GLU A O 1
ATOM 1125 N N . ILE A 1 139 ? -14.905 11.555 18.612 1.00 94.12 139 ILE A N 1
ATOM 1126 C CA . ILE A 1 139 ? -14.129 11.121 19.774 1.00 94.12 139 ILE A CA 1
ATOM 1127 C C . ILE A 1 139 ? -14.103 12.209 20.848 1.00 94.12 139 ILE A C 1
ATOM 1129 O O . ILE A 1 139 ? -13.902 13.387 20.566 1.00 94.12 139 ILE A O 1
ATOM 1133 N N . HIS A 1 140 ? -14.262 11.799 22.103 1.00 93.25 140 HIS A N 1
ATOM 1134 C CA . HIS A 1 140 ? -14.037 12.631 23.282 1.00 93.25 140 HIS A CA 1
ATOM 1135 C C . HIS A 1 140 ? -13.508 11.758 24.430 1.00 93.25 140 HIS A C 1
ATOM 1137 O O . HIS A 1 140 ? -13.717 10.540 24.419 1.00 93.25 140 HIS A O 1
ATOM 1143 N N . PRO A 1 141 ? -12.836 12.330 25.445 1.00 94.31 141 PRO A N 1
ATOM 1144 C CA . PRO A 1 141 ? -12.381 11.558 26.596 1.00 94.31 141 PRO A CA 1
ATOM 1145 C C . PRO A 1 141 ? -13.538 10.791 27.252 1.00 94.31 141 PRO A C 1
ATOM 1147 O O . PRO A 1 141 ? -14.617 11.343 27.481 1.00 94.31 141 PRO A O 1
ATOM 1150 N N . GLY A 1 142 ? -13.324 9.506 27.534 1.00 92.12 142 GLY A N 1
ATOM 1151 C CA . GLY A 1 142 ? -14.300 8.629 28.178 1.00 92.12 142 GLY A CA 1
ATOM 1152 C C . GLY A 1 142 ? -15.372 8.028 27.264 1.00 92.12 142 GLY A C 1
ATOM 1153 O O . GLY A 1 142 ? -16.194 7.269 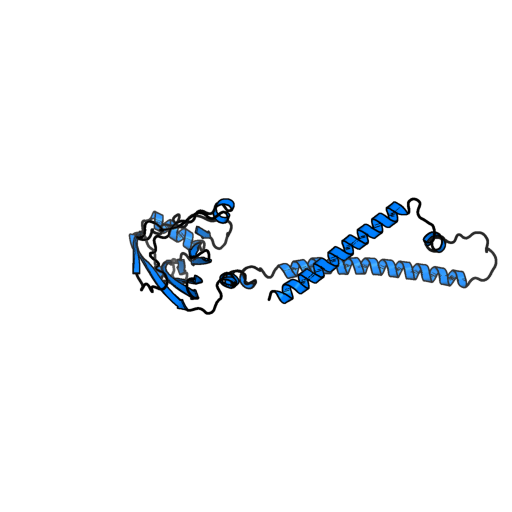27.781 1.00 92.12 142 GLY A O 1
ATOM 1154 N N . VAL A 1 143 ? -15.375 8.321 25.956 1.00 94.06 143 VAL A N 1
ATOM 1155 C CA . VAL A 1 143 ? -16.291 7.681 24.994 1.00 94.06 143 VAL A CA 1
ATOM 1156 C C . VAL A 1 143 ? -15.998 6.183 24.876 1.00 94.06 143 VAL A C 1
ATOM 1158 O O . VAL A 1 143 ? -14.839 5.764 24.916 1.00 94.06 143 VAL A O 1
ATOM 1161 N N . GLU A 1 144 ? -17.040 5.368 24.736 1.00 95.00 144 GLU A N 1
ATOM 1162 C CA . GLU A 1 144 ? -16.905 3.943 24.433 1.00 95.00 144 GLU A CA 1
ATOM 1163 C C . GLU A 1 144 ? -16.967 3.734 22.916 1.00 95.00 144 GLU A C 1
ATOM 1165 O O . GLU A 1 144 ? -17.964 4.050 22.270 1.00 95.00 144 GLU A O 1
ATOM 1170 N N . LEU A 1 145 ? -15.873 3.234 22.344 1.00 94.69 145 LEU A N 1
ATOM 1171 C CA . LEU A 1 145 ? -15.737 2.948 20.922 1.00 94.69 145 LEU A CA 1
ATOM 1172 C C . LEU A 1 145 ? -16.006 1.469 20.661 1.00 94.69 145 LEU A C 1
ATOM 1174 O O . LEU A 1 145 ? -15.390 0.598 21.279 1.00 94.69 145 LEU A O 1
ATOM 1178 N N . GLU A 1 146 ? -16.878 1.191 19.697 1.00 95.50 146 GLU A N 1
ATOM 1179 C CA . GLU A 1 146 ? -17.119 -0.156 19.186 1.00 95.50 146 GLU A CA 1
ATOM 1180 C C . GLU A 1 146 ? -16.464 -0.311 17.817 1.00 95.50 146 GLU A C 1
ATOM 1182 O O . GLU A 1 146 ? -16.910 0.273 16.827 1.00 95.50 146 GLU A O 1
ATOM 1187 N N . PHE A 1 147 ? -15.410 -1.121 17.746 1.00 95.62 147 PHE A N 1
ATOM 1188 C CA . PHE A 1 147 ? -14.756 -1.421 16.483 1.00 95.62 147 PHE A CA 1
ATOM 1189 C C . PHE A 1 147 ? -15.413 -2.625 15.818 1.00 95.62 147 PHE A C 1
ATOM 1191 O O . PHE A 1 147 ? -15.585 -3.692 16.418 1.00 95.62 147 PHE A O 1
ATOM 1198 N N . THR A 1 148 ? -15.779 -2.450 14.551 1.00 96.31 148 THR A N 1
ATOM 1199 C CA . THR A 1 148 ? -16.534 -3.442 13.788 1.00 96.31 148 THR A CA 1
ATOM 1200 C C . THR A 1 148 ? -15.864 -3.755 12.465 1.00 96.31 148 THR A C 1
ATOM 1202 O O . THR A 1 148 ? -15.242 -2.894 11.846 1.00 96.31 148 THR A O 1
ATOM 1205 N N . TYR A 1 149 ? -16.044 -4.985 11.999 1.00 96.06 149 TYR A N 1
ATOM 1206 C CA . TYR A 1 149 ? -15.631 -5.390 10.664 1.00 96.06 149 TYR A CA 1
ATOM 1207 C C . TYR A 1 149 ? -16.746 -6.163 9.961 1.00 96.06 149 TYR A C 1
ATOM 1209 O O . TYR A 1 149 ? -17.592 -6.783 10.609 1.00 96.06 149 TYR A O 1
ATOM 1217 N N . GLU A 1 150 ? -16.758 -6.082 8.640 1.00 96.88 150 GLU A N 1
ATOM 1218 C CA . GLU A 1 150 ? -17.618 -6.846 7.740 1.00 96.88 150 GLU A CA 1
ATOM 1219 C C . GLU A 1 150 ? -16.740 -7.424 6.626 1.00 96.88 150 GLU A C 1
ATOM 1221 O O . GLU A 1 150 ? -15.806 -6.763 6.175 1.00 96.88 150 GLU A O 1
ATOM 1226 N N . VAL A 1 151 ? -17.025 -8.653 6.195 1.00 97.44 151 VAL A N 1
ATOM 1227 C CA . VAL A 1 151 ? -16.307 -9.315 5.101 1.00 97.44 151 VAL A CA 1
ATOM 1228 C C . VAL A 1 151 ? -17.302 -9.794 4.057 1.00 97.44 151 VAL A C 1
ATOM 1230 O O . VAL A 1 151 ? -18.194 -10.590 4.370 1.00 97.44 151 VAL A O 1
ATOM 1233 N N . LYS A 1 152 ? -17.117 -9.359 2.811 1.00 97.44 152 LYS A N 1
ATOM 1234 C CA . LYS A 1 152 ? -17.893 -9.809 1.653 1.00 97.44 152 LYS A CA 1
ATOM 1235 C C . LYS A 1 152 ? -16.965 -10.461 0.644 1.00 97.44 152 LYS A C 1
ATOM 1237 O O . LYS A 1 152 ? -16.011 -9.851 0.182 1.00 97.44 152 LYS A O 1
ATOM 1242 N N . TRP A 1 153 ? -17.262 -11.701 0.287 1.00 97.38 153 TRP A N 1
ATOM 1243 C CA . TRP A 1 153 ? -16.560 -12.433 -0.756 1.00 97.38 153 TRP A CA 1
ATOM 1244 C C . TRP A 1 153 ? -17.275 -12.259 -2.087 1.00 97.38 153 TRP A C 1
ATOM 1246 O O . TRP A 1 153 ? -18.474 -12.528 -2.196 1.00 97.38 153 TRP A O 1
ATOM 1256 N N . VAL A 1 154 ? -16.524 -11.852 -3.104 1.00 96.44 154 VAL A N 1
ATOM 1257 C CA . VAL A 1 154 ? -17.024 -11.618 -4.458 1.00 96.44 154 VAL A CA 1
ATOM 1258 C C . VAL A 1 154 ? -16.211 -12.463 -5.429 1.00 96.44 154 VAL A C 1
ATOM 1260 O O . VAL A 1 154 ? -14.984 -12.483 -5.374 1.00 96.44 154 VAL A O 1
ATOM 1263 N N . GLN A 1 155 ? -16.887 -13.197 -6.308 1.00 96.12 155 GLN A N 1
ATOM 1264 C CA . GLN A 1 155 ? -16.195 -13.939 -7.357 1.00 96.12 155 GLN A CA 1
ATOM 1265 C C . GLN A 1 155 ? -15.659 -12.950 -8.397 1.00 96.12 155 GLN A C 1
ATOM 1267 O O . GLN A 1 155 ? -16.411 -12.107 -8.883 1.00 96.12 155 GLN A O 1
ATOM 1272 N N . SER A 1 156 ? -14.377 -13.061 -8.733 1.00 94.31 156 SER A N 1
ATOM 1273 C CA . SER A 1 156 ? -13.704 -12.198 -9.704 1.00 94.31 156 SER A CA 1
ATOM 1274 C C . SER A 1 156 ? -13.185 -13.009 -10.891 1.00 94.31 156 SER A C 1
ATOM 1276 O O . SER A 1 156 ? -12.904 -14.201 -10.770 1.00 94.31 156 SER A O 1
ATOM 1278 N N . SER A 1 157 ? -13.070 -12.356 -12.047 1.00 93.75 157 SER A N 1
ATOM 1279 C CA . SER A 1 157 ? -12.471 -12.911 -13.266 1.00 93.75 157 SER A CA 1
ATOM 1280 C C . SER A 1 157 ? -10.971 -12.623 -13.391 1.00 93.75 157 SER A C 1
ATOM 1282 O O . SER A 1 157 ? -10.359 -13.039 -14.373 1.00 93.75 157 SER A O 1
ATOM 1284 N N . ILE A 1 158 ? -10.385 -11.890 -12.437 1.00 92.25 158 ILE A N 1
ATOM 1285 C CA . ILE A 1 158 ? -8.953 -11.565 -12.407 1.00 92.25 158 ILE A CA 1
ATOM 1286 C C . ILE A 1 158 ? -8.151 -12.851 -12.185 1.00 92.25 158 ILE A C 1
ATOM 1288 O O . ILE A 1 158 ? -8.469 -13.646 -11.296 1.00 92.25 158 ILE A O 1
ATOM 1292 N N . LYS A 1 159 ? -7.104 -13.064 -12.988 1.00 92.94 159 LYS A N 1
ATOM 1293 C CA . LYS A 1 159 ? -6.180 -14.184 -12.793 1.00 92.94 159 LYS A CA 1
ATOM 1294 C C . LYS A 1 159 ? -5.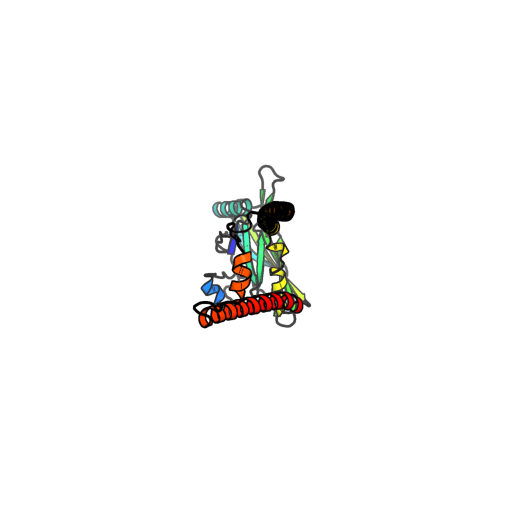279 -13.898 -11.599 1.00 92.94 159 LYS A C 1
ATOM 1296 O O . LYS A 1 159 ? -4.872 -12.769 -11.368 1.00 92.94 159 LYS A O 1
ATOM 1301 N N . PHE A 1 160 ? -4.888 -14.945 -10.882 1.00 92.88 160 PHE A N 1
ATOM 1302 C CA . PHE A 1 160 ? -4.002 -14.810 -9.728 1.00 92.88 160 PHE A CA 1
ATOM 1303 C C . PHE A 1 160 ? -2.649 -14.156 -10.046 1.00 92.88 160 PHE A C 1
ATOM 1305 O O . PHE A 1 160 ? -2.117 -13.445 -9.202 1.00 92.88 160 PHE A O 1
ATOM 1312 N N . ALA A 1 161 ? -2.104 -14.379 -11.246 1.00 92.25 161 ALA A N 1
ATOM 1313 C CA . ALA 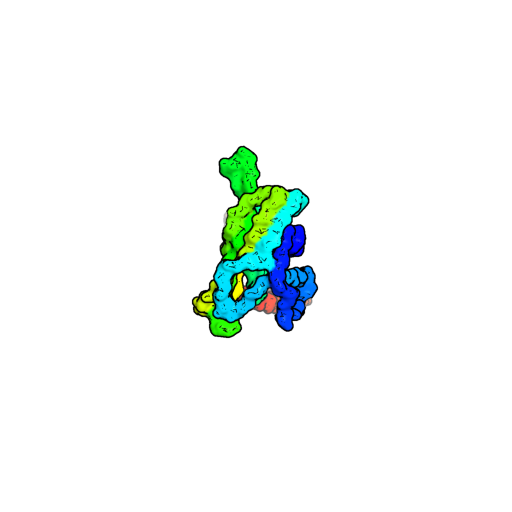A 1 161 ? -0.846 -13.764 -11.675 1.00 92.25 161 ALA A CA 1
ATOM 1314 C C . ALA A 1 161 ? -0.946 -12.231 -11.779 1.00 92.25 161 ALA A C 1
ATOM 1316 O O . ALA A 1 161 ? -0.021 -11.534 -11.376 1.00 92.25 161 ALA A O 1
ATOM 1317 N N . ASP A 1 162 ? -2.105 -11.735 -12.208 1.00 91.12 162 ASP A N 1
ATOM 1318 C CA . ASP A 1 162 ? -2.361 -10.327 -12.540 1.00 91.12 162 ASP A CA 1
ATOM 1319 C C . ASP A 1 162 ? -2.906 -9.548 -11.320 1.00 91.12 162 ASP A C 1
ATOM 1321 O O . ASP A 1 162 ? -3.271 -8.376 -11.394 1.00 91.12 162 ASP A O 1
ATOM 1325 N N . ARG A 1 163 ? -3.000 -10.196 -10.146 1.00 92.00 163 ARG A N 1
ATOM 1326 C CA . ARG A 1 163 ? -3.638 -9.622 -8.944 1.00 92.00 163 ARG A CA 1
ATOM 1327 C C . ARG A 1 163 ? -2.947 -8.362 -8.418 1.00 92.00 163 ARG A C 1
ATOM 1329 O O . ARG A 1 163 ? -3.571 -7.563 -7.723 1.00 92.00 163 ARG A O 1
ATOM 1336 N N . PHE A 1 164 ? -1.658 -8.194 -8.721 1.00 90.88 164 PHE A N 1
ATOM 1337 C CA . PHE A 1 164 ? -0.880 -7.041 -8.276 1.00 90.88 164 PHE A CA 1
ATOM 1338 C C . PHE A 1 164 ? -0.913 -5.861 -9.253 1.00 90.88 164 PHE A C 1
ATOM 1340 O O . PHE A 1 164 ? -0.484 -4.773 -8.874 1.00 90.88 164 PHE A O 1
ATOM 1347 N N . ASP A 1 165 ? -1.480 -6.023 -10.451 1.00 88.31 165 ASP A N 1
ATOM 1348 C CA . ASP A 1 165 ? -1.470 -4.995 -11.502 1.00 88.31 165 ASP A CA 1
ATOM 1349 C C . ASP A 1 165 ? -2.163 -3.705 -11.057 1.00 88.31 165 ASP A C 1
ATOM 1351 O O . ASP A 1 165 ? -1.708 -2.599 -11.344 1.00 88.31 165 ASP A O 1
ATOM 1355 N N . LYS A 1 166 ? -3.208 -3.832 -10.233 1.00 85.06 166 LYS A N 1
ATOM 1356 C CA . LYS A 1 166 ? -3.902 -2.704 -9.594 1.00 85.06 166 LYS A CA 1
ATOM 1357 C C . LYS A 1 166 ? -2.973 -1.809 -8.763 1.00 85.06 166 LYS A C 1
ATOM 1359 O O . LYS A 1 166 ? -3.242 -0.619 -8.616 1.00 85.06 166 LYS A O 1
ATOM 1364 N N . TYR A 1 167 ? -1.902 -2.366 -8.202 1.00 82.12 167 TYR A N 1
ATOM 1365 C CA . TYR A 1 167 ? -0.905 -1.622 -7.433 1.00 82.12 167 TYR A CA 1
ATOM 1366 C C . TYR A 1 167 ? 0.263 -1.136 -8.290 1.00 82.12 167 TYR A C 1
ATOM 1368 O O . TYR A 1 167 ? 1.118 -0.433 -7.774 1.00 82.12 167 TYR A O 1
ATOM 1376 N N . LEU A 1 168 ? 0.336 -1.507 -9.567 1.00 78.75 168 LEU A N 1
ATOM 1377 C CA . LEU A 1 168 ? 1.389 -1.068 -10.482 1.00 78.75 168 LEU A CA 1
ATOM 1378 C C . LEU A 1 168 ? 0.954 0.123 -11.344 1.00 78.75 168 LEU A C 1
ATOM 1380 O O . LEU A 1 168 ? 1.793 0.697 -12.036 1.00 78.75 168 LEU A O 1
ATOM 1384 N N . ASP A 1 169 ? -0.325 0.517 -11.282 1.00 63.09 169 ASP A N 1
ATOM 1385 C CA . ASP A 1 169 ? -0.882 1.568 -12.132 1.00 63.09 169 ASP A CA 1
ATOM 1386 C C . ASP A 1 169 ? -0.070 2.887 -12.012 1.00 63.09 169 ASP A C 1
ATOM 1388 O O . ASP A 1 169 ? -0.016 3.508 -10.935 1.00 63.09 169 ASP A O 1
ATOM 1392 N N . PRO A 1 170 ? 0.571 3.344 -13.110 1.00 53.38 170 PRO A N 1
ATOM 1393 C CA . PRO A 1 170 ? 1.445 4.517 -13.133 1.00 53.38 170 PRO A CA 1
ATOM 1394 C C . PRO A 1 170 ? 0.771 5.804 -12.650 1.00 53.38 170 PRO A C 1
ATOM 1396 O O . PRO A 1 170 ? 1.455 6.724 -12.187 1.00 53.38 170 PRO A O 1
ATOM 1399 N N . SER A 1 171 ? -0.563 5.872 -12.731 1.00 53.72 171 SER A N 1
ATOM 1400 C CA . SER A 1 171 ? -1.353 7.016 -12.272 1.00 53.72 171 SER A CA 1
ATOM 1401 C C . SER A 1 171 ? -1.230 7.278 -10.763 1.00 53.72 171 SER A C 1
ATOM 1403 O O . SER A 1 171 ? -1.367 8.426 -10.335 1.00 53.72 171 SER A O 1
ATOM 1405 N N . PHE A 1 172 ? -0.909 6.254 -9.962 1.00 52.59 172 PHE A N 1
ATOM 1406 C CA . PHE A 1 172 ? -0.765 6.359 -8.506 1.00 52.59 172 PHE A CA 1
ATOM 1407 C C . PHE A 1 172 ? 0.658 6.746 -8.054 1.00 52.59 172 PHE A C 1
ATOM 1409 O O . PHE A 1 172 ? 0.821 7.413 -7.027 1.00 52.59 172 PHE A O 1
ATOM 1416 N N . PHE A 1 173 ? 1.697 6.377 -8.816 1.00 51.50 173 PHE A N 1
ATOM 1417 C CA . PHE A 1 173 ? 3.103 6.574 -8.420 1.00 51.50 173 PHE A CA 1
ATOM 1418 C C . PHE A 1 173 ? 3.837 7.707 -9.144 1.00 51.50 173 PHE A C 1
ATOM 1420 O O . PHE A 1 173 ? 4.826 8.217 -8.612 1.00 51.50 173 PHE A O 1
ATOM 1427 N N . GLN A 1 174 ? 3.383 8.157 -10.314 1.00 49.69 174 GLN A N 1
ATOM 1428 C CA . GLN A 1 174 ? 4.095 9.202 -11.049 1.00 49.69 174 GLN A CA 1
ATOM 1429 C C . GLN A 1 174 ? 3.539 10.592 -10.739 1.00 49.69 174 GLN A C 1
ATOM 1431 O O . GLN A 1 174 ? 2.542 11.049 -11.297 1.00 49.69 174 GLN A O 1
ATOM 1436 N N . HIS A 1 175 ? 4.261 11.340 -9.903 1.00 52.53 175 HIS A N 1
ATOM 1437 C CA . HIS A 1 175 ? 4.212 12.795 -10.010 1.00 52.53 175 HIS A CA 1
ATOM 1438 C C . HIS A 1 175 ? 4.545 13.182 -11.458 1.00 52.53 175 HIS A C 1
ATOM 1440 O O . HIS A 1 175 ? 5.594 12.798 -11.979 1.00 52.53 175 HIS A O 1
ATOM 1446 N N . ARG A 1 176 ? 3.677 13.975 -12.103 1.00 54.56 176 ARG A N 1
ATOM 1447 C CA . ARG A 1 176 ? 3.814 14.492 -13.484 1.00 54.56 176 ARG A CA 1
ATOM 1448 C C . ARG A 1 176 ? 4.985 15.477 -13.682 1.00 54.56 176 ARG A C 1
ATOM 1450 O O . ARG A 1 176 ? 4.892 16.419 -14.459 1.00 54.56 176 ARG A O 1
ATOM 1457 N N . ILE A 1 177 ? 6.087 15.280 -12.962 1.00 60.97 177 ILE A N 1
ATOM 1458 C CA . ILE A 1 177 ? 7.249 16.170 -12.886 1.00 60.97 177 ILE A CA 1
ATOM 1459 C C . ILE A 1 177 ? 8.405 15.650 -13.765 1.00 60.97 177 ILE A C 1
ATOM 1461 O O . ILE A 1 177 ? 9.268 16.430 -14.163 1.00 60.97 177 ILE A O 1
ATOM 1465 N N . HIS A 1 178 ? 8.403 14.370 -14.172 1.00 67.19 178 HIS A N 1
ATOM 1466 C CA . HIS A 1 178 ? 9.497 13.808 -14.981 1.00 67.19 178 HIS A CA 1
ATOM 1467 C C . HIS A 1 178 ? 9.616 14.452 -16.376 1.00 67.19 178 HIS A C 1
ATOM 1469 O O . HIS A 1 178 ? 10.720 14.733 -16.844 1.00 67.19 178 HIS A O 1
ATOM 1475 N N . TRP A 1 179 ? 8.490 14.784 -17.015 1.00 71.25 179 TRP A N 1
ATOM 1476 C CA . TRP A 1 179 ? 8.492 15.403 -18.346 1.00 71.25 179 TRP A CA 1
ATOM 1477 C C . TRP A 1 179 ? 9.143 16.799 -18.361 1.00 71.25 179 TRP A C 1
ATOM 1479 O O . TRP A 1 179 ? 9.799 17.160 -19.336 1.00 71.25 179 TRP A O 1
ATOM 1489 N N . PHE A 1 180 ? 9.060 17.554 -17.258 1.00 74.81 180 PHE A N 1
ATOM 1490 C CA . PHE A 1 180 ? 9.714 18.862 -17.139 1.00 74.81 180 PHE A CA 1
ATOM 1491 C C . PHE A 1 180 ? 11.250 18.748 -17.123 1.00 74.81 180 PHE A C 1
ATOM 1493 O O . PHE A 1 180 ? 11.937 19.542 -17.763 1.00 74.81 180 PHE A O 1
ATOM 1500 N N . SER A 1 181 ? 11.798 17.720 -16.463 1.00 75.44 181 SER A N 1
ATOM 1501 C CA . SER A 1 181 ? 13.246 17.446 -16.447 1.00 75.44 181 SER A CA 1
ATOM 1502 C C . SER A 1 181 ? 13.765 16.970 -17.814 1.00 75.44 181 SER A C 1
ATOM 1504 O O . SER A 1 181 ? 14.817 17.419 -18.284 1.00 75.44 181 SER A O 1
ATOM 1506 N N . ILE A 1 182 ? 12.989 16.126 -18.507 1.00 81.69 182 ILE A N 1
ATOM 1507 C CA . ILE A 1 182 ? 13.294 15.705 -19.885 1.00 81.69 182 ILE A CA 1
ATOM 1508 C C . ILE A 1 182 ? 13.315 16.919 -20.817 1.00 81.69 182 ILE A C 1
ATOM 1510 O O . ILE A 1 182 ? 14.262 17.094 -21.578 1.00 81.69 182 ILE A O 1
ATOM 1514 N N . PHE A 1 183 ? 12.311 17.794 -20.741 1.00 85.69 183 PHE A N 1
ATOM 1515 C CA . PHE A 1 183 ? 12.260 18.982 -21.588 1.00 85.69 183 PHE A CA 1
ATOM 1516 C C . PHE A 1 183 ? 13.433 19.938 -21.316 1.00 85.69 183 PHE A C 1
ATOM 1518 O O . PHE A 1 183 ? 14.077 20.413 -22.252 1.00 85.69 183 PHE A O 1
ATOM 1525 N N . ASN A 1 184 ? 13.760 20.170 -20.041 1.00 84.44 184 ASN A N 1
ATOM 1526 C CA . ASN A 1 184 ? 14.876 21.027 -19.640 1.00 84.44 184 ASN A CA 1
ATOM 1527 C C . ASN A 1 184 ? 16.234 20.503 -20.149 1.00 84.44 184 ASN A C 1
ATOM 1529 O O . ASN A 1 184 ? 17.042 21.268 -20.675 1.00 84.44 184 ASN A O 1
ATOM 1533 N N . SER A 1 185 ? 16.476 19.192 -20.050 1.00 87.81 185 SER A N 1
ATOM 1534 C CA . SER A 1 185 ? 17.703 18.577 -20.578 1.00 87.81 185 SER A CA 1
ATOM 1535 C C . SER A 1 185 ? 17.734 18.553 -22.111 1.00 87.81 185 SER A C 1
ATOM 1537 O O . SER A 1 185 ? 18.767 18.860 -22.705 1.00 87.81 185 SER A O 1
ATOM 1539 N N . PHE A 1 186 ? 16.603 18.288 -22.770 1.00 90.12 186 PHE A N 1
ATOM 1540 C CA . PHE A 1 186 ? 16.497 18.291 -24.230 1.00 90.12 186 PHE A CA 1
ATOM 1541 C C . PHE A 1 186 ? 16.772 19.673 -24.840 1.00 90.12 186 PHE A C 1
ATOM 1543 O O . PHE A 1 186 ? 17.529 19.784 -25.807 1.00 90.12 186 PHE A O 1
ATOM 1550 N N . MET A 1 187 ? 16.224 20.741 -24.250 1.00 87.94 187 MET A N 1
ATOM 1551 C CA . MET A 1 187 ? 16.454 22.114 -24.715 1.00 87.94 187 MET A CA 1
ATOM 1552 C C . MET A 1 187 ? 17.931 22.515 -24.653 1.00 87.94 187 MET A C 1
ATOM 1554 O O . MET A 1 187 ? 18.428 23.148 -25.587 1.00 87.94 187 MET A O 1
ATOM 1558 N N . MET A 1 188 ? 18.656 22.088 -23.614 1.00 89.69 188 MET A N 1
ATOM 1559 C CA . MET A 1 188 ? 20.103 22.308 -23.514 1.00 89.69 188 MET A CA 1
ATOM 1560 C C . MET A 1 188 ? 20.869 21.615 -24.647 1.00 89.69 188 MET A C 1
ATOM 1562 O O . MET A 1 188 ? 21.756 22.226 -25.242 1.00 89.69 188 MET A O 1
ATOM 1566 N N . VAL A 1 189 ? 20.509 20.374 -25.001 1.00 92.38 189 VAL A N 1
ATOM 1567 C CA . VAL A 1 189 ? 21.158 19.653 -26.111 1.00 92.38 189 VAL A CA 1
ATOM 1568 C C . VAL A 1 189 ? 20.892 20.344 -27.448 1.00 92.38 189 VAL A C 1
ATOM 1570 O O . VAL A 1 189 ? 21.833 20.591 -28.201 1.00 92.38 189 VAL A O 1
ATOM 1573 N N . VAL A 1 190 ? 19.639 20.714 -27.735 1.00 93.38 190 VAL A N 1
ATOM 1574 C CA . VAL A 1 190 ? 19.277 21.423 -28.977 1.00 93.38 190 VAL A CA 1
ATOM 1575 C C . VAL A 1 190 ? 20.032 22.748 -29.093 1.00 93.38 190 VAL A C 1
ATOM 1577 O O . VAL A 1 190 ? 20.552 23.074 -30.162 1.00 93.38 190 VAL A O 1
ATOM 1580 N N . PHE A 1 191 ? 20.149 23.491 -27.991 1.00 94.19 191 PHE A N 1
ATOM 1581 C CA . PHE A 1 191 ? 20.887 24.748 -27.962 1.00 94.19 191 PHE A CA 1
ATOM 1582 C C . PHE A 1 191 ? 22.384 24.550 -28.242 1.00 94.19 191 PHE A C 1
ATOM 1584 O O . PHE A 1 191 ? 22.947 25.250 -29.086 1.00 94.19 191 PHE A O 1
ATOM 1591 N N . LEU A 1 192 ? 23.022 23.566 -27.600 1.00 92.75 192 LEU A N 1
ATOM 1592 C CA . LEU A 1 192 ? 24.437 23.253 -27.827 1.00 92.75 192 LEU A CA 1
ATOM 1593 C C . LEU A 1 192 ? 24.703 22.814 -29.272 1.00 92.75 192 LEU A C 1
ATOM 1595 O O . LEU A 1 192 ? 25.643 23.309 -29.894 1.00 92.75 192 LEU A O 1
ATOM 1599 N N . VAL A 1 193 ? 23.856 21.946 -29.835 1.00 95.75 193 VAL A N 1
ATOM 1600 C CA . VAL A 1 193 ? 23.963 21.520 -31.241 1.00 95.75 193 VAL A CA 1
ATOM 1601 C C . VAL A 1 193 ? 23.792 22.713 -32.183 1.00 95.75 193 VAL A C 1
ATOM 1603 O O . VAL A 1 193 ? 24.572 22.861 -33.123 1.00 95.75 193 VAL A O 1
ATOM 1606 N N . GLY A 1 194 ? 22.833 23.602 -31.910 1.00 96.19 194 GLY A N 1
ATOM 1607 C CA . GLY A 1 194 ? 22.619 24.824 -32.687 1.00 96.19 194 GLY A CA 1
ATOM 1608 C C . GLY A 1 194 ? 23.825 25.767 -32.668 1.00 96.19 194 GLY A C 1
ATOM 1609 O O . GLY A 1 194 ? 24.221 26.273 -33.720 1.00 96.19 194 GLY A O 1
ATOM 1610 N N . LEU A 1 195 ? 24.456 25.963 -31.505 1.00 95.12 195 LEU A N 1
ATOM 1611 C CA . LEU A 1 195 ? 25.677 26.767 -31.381 1.00 95.12 195 LEU A CA 1
ATOM 1612 C C . LEU A 1 195 ? 26.846 26.159 -32.159 1.00 95.12 195 LEU A C 1
ATOM 1614 O O . LEU A 1 195 ? 27.501 26.866 -32.927 1.00 95.12 195 LEU A O 1
ATOM 1618 N N . VAL A 1 196 ? 27.093 24.856 -31.996 1.00 95.38 196 VAL A N 1
ATOM 1619 C CA . VAL A 1 196 ? 28.164 24.153 -32.719 1.00 95.38 196 VAL A CA 1
ATOM 1620 C C . VAL A 1 196 ? 27.927 24.229 -34.226 1.00 95.38 196 VAL A C 1
ATOM 1622 O O . VAL A 1 196 ? 28.845 24.562 -34.975 1.00 95.38 196 VAL A O 1
ATOM 1625 N N . TRP A 1 197 ? 26.691 24.006 -34.676 1.00 95.88 197 TRP A N 1
ATOM 1626 C CA . TRP A 1 197 ? 26.324 24.112 -36.085 1.00 95.88 197 TRP A CA 1
ATOM 1627 C C . TRP A 1 197 ? 26.512 25.533 -36.628 1.00 95.88 197 TRP A C 1
ATOM 1629 O O . TRP A 1 197 ? 27.079 25.704 -37.705 1.00 95.88 197 TRP A O 1
ATOM 1639 N N . MET A 1 198 ? 26.114 26.566 -35.878 1.00 92.94 198 MET A N 1
ATOM 1640 C CA . MET A 1 198 ? 26.315 27.962 -36.275 1.00 92.94 198 MET A CA 1
ATOM 1641 C C . MET A 1 198 ? 27.802 28.306 -36.416 1.00 92.94 198 MET A C 1
ATOM 1643 O O . MET A 1 198 ? 28.182 28.951 -37.396 1.00 92.94 198 MET A O 1
ATOM 1647 N N . ILE A 1 199 ? 28.640 27.879 -35.464 1.00 94.50 199 ILE A N 1
ATOM 1648 C CA . ILE A 1 199 ? 30.096 28.068 -35.530 1.00 94.50 199 ILE A CA 1
ATOM 1649 C C . ILE A 1 199 ? 30.646 27.370 -36.772 1.00 94.50 199 ILE A C 1
ATOM 1651 O O . ILE A 1 199 ? 31.337 28.012 -37.557 1.00 94.50 199 ILE A O 1
ATOM 1655 N N . LEU A 1 200 ? 30.278 26.107 -36.992 1.00 92.75 200 LEU A N 1
ATOM 1656 C CA . LEU A 1 200 ? 30.743 25.305 -38.123 1.00 92.75 200 LEU A CA 1
ATOM 1657 C C . LEU A 1 200 ? 30.316 25.908 -39.469 1.00 92.75 200 LEU A C 1
ATOM 1659 O O . LEU A 1 200 ? 31.121 26.031 -40.385 1.00 92.75 200 LEU A O 1
ATOM 1663 N N . VAL A 1 201 ? 29.067 26.357 -39.604 1.00 92.00 201 VAL A N 1
ATOM 1664 C CA . VAL A 1 201 ? 28.590 27.033 -40.821 1.00 92.00 201 VAL A CA 1
ATOM 1665 C C . VAL A 1 201 ? 29.302 28.370 -41.024 1.00 92.00 201 VAL A C 1
ATOM 1667 O O . VAL A 1 201 ? 29.559 28.773 -42.160 1.00 92.00 201 VAL A O 1
ATOM 1670 N N . ARG A 1 202 ? 29.619 29.085 -39.941 1.00 90.19 202 ARG A N 1
ATOM 1671 C CA . ARG A 1 202 ? 30.352 30.351 -40.008 1.00 90.19 202 ARG A CA 1
ATOM 1672 C C . ARG A 1 202 ? 31.806 30.137 -40.427 1.00 90.19 202 ARG A C 1
ATOM 1674 O O . ARG A 1 202 ? 32.290 30.913 -41.248 1.00 90.19 202 ARG A O 1
ATOM 1681 N N . THR A 1 203 ? 32.483 29.116 -39.905 1.00 87.75 203 THR A N 1
ATOM 1682 C CA . THR A 1 203 ? 33.847 28.762 -40.324 1.00 87.75 203 THR A CA 1
ATOM 1683 C C . THR A 1 203 ? 33.850 28.272 -41.765 1.00 87.75 203 THR A C 1
ATOM 1685 O O . THR A 1 203 ? 34.580 28.833 -42.569 1.00 87.75 203 THR A O 1
ATOM 1688 N N . LEU A 1 204 ? 32.939 27.368 -42.143 1.00 87.00 204 LEU A N 1
ATOM 1689 C CA . LEU A 1 204 ? 32.829 26.882 -43.522 1.00 87.00 204 LEU A CA 1
ATOM 1690 C C . LEU A 1 204 ? 32.555 28.002 -44.526 1.00 87.00 204 LEU A C 1
ATOM 1692 O O . LEU A 1 204 ? 33.201 28.051 -45.566 1.00 87.00 204 LEU A O 1
ATOM 1696 N N . ARG A 1 205 ? 31.627 28.927 -44.236 1.00 86.06 205 ARG A N 1
ATOM 1697 C CA . ARG A 1 205 ? 31.362 30.062 -45.139 1.00 86.06 205 ARG A CA 1
ATOM 1698 C C . ARG A 1 205 ? 32.566 30.992 -45.268 1.00 86.06 205 ARG A C 1
ATOM 1700 O O . ARG A 1 205 ? 32.828 31.480 -46.363 1.00 86.06 205 ARG A O 1
ATOM 1707 N N . LYS A 1 206 ? 33.287 31.238 -44.170 1.00 82.31 206 LYS A N 1
ATOM 1708 C CA . LYS A 1 206 ? 34.515 32.044 -44.177 1.00 82.31 206 LYS A CA 1
ATOM 1709 C C . LYS A 1 206 ? 35.620 31.367 -44.989 1.00 82.31 206 LYS A C 1
ATOM 1711 O O . LYS A 1 206 ? 36.262 32.038 -45.791 1.00 82.31 206 LYS A O 1
ATOM 1716 N N . ASP A 1 207 ? 35.810 30.067 -44.798 1.00 79.56 207 ASP A N 1
ATOM 1717 C CA . ASP A 1 207 ? 36.827 29.294 -45.504 1.00 79.56 207 ASP A CA 1
ATOM 1718 C C . ASP A 1 207 ? 36.487 29.203 -46.996 1.00 79.56 207 ASP A C 1
ATOM 1720 O O . ASP A 1 207 ? 37.327 29.514 -47.833 1.00 79.56 207 ASP A O 1
ATOM 1724 N N . TYR A 1 208 ? 35.229 28.925 -47.350 1.00 78.62 208 TYR A N 1
ATOM 1725 C CA . TYR A 1 208 ? 34.768 28.907 -48.743 1.00 78.62 208 TYR A CA 1
ATOM 1726 C C . TYR A 1 208 ? 34.969 30.256 -49.455 1.00 78.62 208 TYR A C 1
ATOM 1728 O O . TYR A 1 208 ? 35.475 30.300 -50.574 1.00 78.62 208 TYR A O 1
ATOM 1736 N N . ALA A 1 209 ? 34.632 31.372 -48.796 1.00 78.69 209 ALA A N 1
ATOM 1737 C CA . ALA A 1 209 ? 34.830 32.711 -49.356 1.00 78.69 209 ALA A CA 1
ATOM 1738 C C . ALA A 1 209 ? 36.314 33.077 -49.539 1.00 78.69 209 ALA A C 1
ATOM 1740 O O . ALA A 1 209 ? 36.645 33.857 -50.431 1.00 78.69 209 ALA A O 1
ATOM 1741 N N . ARG A 1 210 ? 37.210 32.526 -48.708 1.00 72.12 210 ARG A N 1
ATOM 1742 C CA . ARG A 1 210 ? 38.661 32.671 -48.878 1.00 72.12 210 ARG A CA 1
ATOM 1743 C C . ARG A 1 210 ? 39.137 31.941 -50.136 1.00 72.12 210 ARG A C 1
ATOM 1745 O O . ARG A 1 210 ? 39.828 32.555 -50.941 1.00 72.12 210 ARG A O 1
ATOM 1752 N N . TYR A 1 211 ? 38.706 30.695 -50.336 1.00 66.44 211 TYR A N 1
ATOM 1753 C CA . TYR A 1 211 ? 39.102 29.893 -51.499 1.00 66.44 211 TYR A CA 1
ATOM 1754 C C . TYR A 1 211 ? 38.617 30.487 -52.827 1.00 66.44 211 TYR A C 1
ATOM 1756 O O . TYR A 1 211 ? 39.378 30.555 -53.783 1.00 66.44 211 TYR A O 1
ATOM 1764 N N . GLN A 1 212 ? 37.387 31.008 -52.881 1.00 69.38 212 GLN A N 1
ATOM 1765 C CA . GLN A 1 212 ? 36.860 31.616 -54.111 1.00 69.38 212 GLN A CA 1
ATOM 1766 C C . GLN A 1 212 ? 37.621 32.890 -54.533 1.00 69.38 212 GLN A C 1
ATOM 1768 O O . GLN A 1 212 ? 37.582 33.278 -55.698 1.00 69.38 212 GLN A O 1
ATOM 1773 N N . LYS A 1 213 ? 38.303 33.560 -53.595 1.00 62.81 213 LYS A N 1
ATOM 1774 C CA . LYS A 1 213 ? 39.111 34.750 -53.883 1.00 62.81 213 LYS A CA 1
ATOM 1775 C C . LYS A 1 213 ? 40.496 34.389 -54.430 1.00 62.81 213 LYS A C 1
ATOM 1777 O O . LYS A 1 213 ? 40.999 35.127 -55.274 1.00 62.81 213 LYS A O 1
ATOM 1782 N N . GLU A 1 214 ? 41.075 33.274 -53.985 1.00 56.19 214 GLU A N 1
ATOM 1783 C CA . GLU A 1 214 ? 42.357 32.751 -54.486 1.00 56.19 214 GLU A CA 1
ATOM 1784 C C . GLU A 1 214 ? 42.247 32.250 -55.942 1.00 56.19 214 GLU A C 1
ATOM 1786 O O . GLU A 1 214 ? 43.143 32.533 -56.724 1.00 56.19 214 GLU A O 1
ATOM 1791 N N . ASP A 1 215 ? 41.113 31.669 -56.362 1.00 55.22 215 ASP A N 1
ATOM 1792 C CA . ASP A 1 215 ? 40.879 31.236 -57.762 1.00 55.22 215 ASP A CA 1
ATOM 1793 C C . ASP A 1 215 ? 40.695 32.393 -58.778 1.00 55.22 215 ASP A C 1
ATOM 1795 O O . ASP A 1 215 ? 40.633 32.160 -59.983 1.00 55.22 215 ASP A O 1
ATOM 1799 N N . SER A 1 216 ? 40.553 33.645 -58.320 1.00 55.44 216 SER A N 1
ATOM 1800 C CA . SER A 1 216 ? 40.245 34.808 -59.181 1.00 55.44 216 SER A CA 1
ATOM 1801 C C . SER A 1 216 ? 41.439 35.720 -59.491 1.00 55.44 216 SER A C 1
ATOM 1803 O O . SER A 1 216 ? 41.275 36.723 -60.189 1.00 55.44 216 SER A O 1
ATOM 1805 N N . ILE A 1 217 ? 42.625 35.397 -58.968 1.00 52.00 217 ILE A N 1
ATOM 1806 C CA . ILE A 1 217 ? 43.866 36.135 -59.223 1.00 52.00 217 ILE A CA 1
ATOM 1807 C C . ILE A 1 217 ? 44.770 35.224 -60.047 1.00 52.00 217 ILE A C 1
ATOM 1809 O O . ILE A 1 217 ? 45.486 34.388 -59.505 1.00 52.00 217 ILE A O 1
ATOM 1813 N N . ASP A 1 218 ? 44.685 35.382 -61.363 1.00 54.88 218 ASP A N 1
ATOM 1814 C CA . ASP A 1 218 ? 45.575 34.719 -62.309 1.00 54.88 218 ASP A CA 1
ATOM 1815 C C . ASP A 1 218 ? 46.984 35.335 -62.208 1.00 54.88 218 ASP A C 1
ATOM 1817 O O . ASP A 1 218 ? 47.152 36.555 -62.291 1.00 54.88 218 ASP A O 1
ATOM 1821 N N . ASP A 1 219 ? 47.955 34.440 -62.036 1.00 55.56 219 ASP A N 1
ATOM 1822 C CA . ASP A 1 219 ? 49.384 34.524 -62.338 1.00 55.56 219 ASP A CA 1
ATOM 1823 C C . ASP A 1 219 ? 50.358 35.422 -61.540 1.00 55.56 219 ASP A C 1
ATOM 1825 O O . ASP A 1 219 ? 50.395 36.649 -61.643 1.00 55.56 219 ASP A O 1
ATOM 1829 N N . LEU A 1 220 ? 51.308 34.704 -60.909 1.00 46.25 220 LEU A N 1
ATOM 1830 C CA . LEU A 1 220 ? 52.775 34.905 -60.946 1.00 46.25 220 LEU A CA 1
ATOM 1831 C C . LEU A 1 220 ? 53.495 34.994 -59.583 1.00 46.25 220 LEU A C 1
ATOM 1833 O O . LEU A 1 220 ? 54.479 35.707 -59.460 1.00 46.25 220 LEU A O 1
ATOM 1837 N N . ASP A 1 221 ? 53.055 34.236 -58.575 1.00 48.34 221 ASP A N 1
ATOM 1838 C CA . ASP A 1 221 ? 53.873 33.930 -57.378 1.00 48.34 221 ASP A CA 1
ATOM 1839 C C . ASP A 1 221 ? 53.580 32.509 -56.844 1.00 48.34 221 ASP A C 1
ATOM 1841 O O . ASP A 1 221 ? 53.535 32.228 -55.644 1.00 48.34 221 ASP A O 1
ATOM 1845 N N . ALA A 1 222 ? 53.346 31.579 -57.774 1.00 54.72 222 ALA A N 1
ATOM 1846 C CA . ALA A 1 222 ? 52.994 30.186 -57.511 1.00 54.72 222 ALA A CA 1
ATOM 1847 C C . ALA A 1 222 ? 54.199 29.331 -57.064 1.00 54.72 222 ALA A C 1
ATOM 1849 O O . ALA A 1 222 ? 54.474 28.301 -57.676 1.00 54.72 222 ALA A O 1
ATOM 1850 N N . ASP A 1 223 ? 54.923 29.746 -56.018 1.00 53.25 223 ASP A N 1
ATOM 1851 C CA . ASP A 1 223 ? 56.000 28.915 -55.452 1.00 53.25 223 ASP A CA 1
ATOM 1852 C C . ASP A 1 223 ? 56.044 28.805 -53.919 1.00 53.25 223 ASP A C 1
ATOM 1854 O O . ASP A 1 223 ? 56.670 27.884 -53.414 1.00 53.25 223 ASP A O 1
ATOM 1858 N N . LEU A 1 224 ? 55.380 29.639 -53.109 1.00 51.28 224 LEU A N 1
ATOM 1859 C CA . LEU A 1 224 ? 55.550 29.538 -51.644 1.00 51.28 224 LEU A CA 1
ATOM 1860 C C . LEU A 1 224 ? 54.281 29.920 -50.875 1.00 51.28 224 LEU A C 1
ATOM 1862 O O . LEU A 1 224 ? 54.177 31.012 -50.321 1.00 51.28 224 LEU A O 1
ATOM 1866 N N . GLY A 1 225 ? 53.302 29.014 -50.825 1.00 50.84 225 GLY A N 1
ATOM 1867 C CA . GLY A 1 225 ? 52.017 29.306 -50.185 1.00 50.84 225 GLY A CA 1
ATOM 1868 C C . GLY A 1 225 ? 51.209 28.101 -49.721 1.00 50.84 225 GLY A C 1
ATOM 1869 O O . GLY A 1 225 ? 49.995 28.134 -49.832 1.00 50.84 225 GLY A O 1
ATOM 1870 N N . ASP A 1 226 ? 51.884 27.056 -49.239 1.00 52.25 226 ASP A N 1
ATOM 1871 C CA . ASP A 1 226 ? 51.431 26.178 -48.149 1.00 52.25 226 ASP A CA 1
ATOM 1872 C C . ASP A 1 226 ? 49.927 25.789 -48.167 1.00 52.25 226 ASP A C 1
ATOM 1874 O O . ASP A 1 226 ? 49.053 26.511 -47.674 1.00 52.25 226 ASP A O 1
ATOM 1878 N N . GLU A 1 227 ? 49.625 24.602 -48.708 1.00 52.06 227 GLU A N 1
ATOM 1879 C CA . GLU A 1 227 ? 48.325 23.926 -48.610 1.00 52.06 227 GLU A CA 1
ATOM 1880 C C . GLU A 1 227 ? 47.919 23.691 -47.135 1.00 52.06 227 GLU A C 1
ATOM 1882 O O . GLU A 1 227 ? 48.018 22.587 -46.609 1.00 52.06 227 GLU A O 1
ATOM 1887 N N . TYR A 1 228 ? 47.461 24.712 -46.411 1.00 58.81 228 TYR A N 1
ATOM 1888 C CA . TYR A 1 228 ? 47.148 24.549 -44.991 1.00 58.81 228 TYR A CA 1
ATOM 1889 C C . TYR A 1 228 ? 45.877 23.718 -44.764 1.00 58.81 228 TYR A C 1
ATOM 1891 O O . TYR A 1 228 ? 44.782 24.064 -45.218 1.00 58.81 228 TYR A O 1
ATOM 1899 N N . GLY A 1 229 ? 46.010 22.675 -43.937 1.00 68.69 229 GLY A N 1
ATOM 1900 C CA . GLY A 1 229 ? 44.904 22.030 -43.225 1.00 68.69 229 GLY A CA 1
ATOM 1901 C C . GLY A 1 229 ? 44.533 20.633 -43.726 1.00 68.69 229 GLY A C 1
ATOM 1902 O O . GLY A 1 229 ? 45.377 19.845 -44.137 1.00 68.69 229 GLY A O 1
ATOM 1903 N N . TRP A 1 230 ? 43.239 20.300 -43.661 1.00 63.09 230 TRP A N 1
ATOM 1904 C CA . TRP A 1 230 ? 42.703 18.958 -43.943 1.00 63.09 230 TRP A CA 1
ATOM 1905 C C . TRP A 1 230 ? 42.981 18.446 -45.371 1.00 63.09 230 TRP A C 1
ATOM 1907 O O . TRP A 1 230 ? 42.920 17.240 -45.601 1.00 63.09 230 TRP A O 1
ATOM 1917 N N . LYS A 1 231 ? 43.312 19.339 -46.316 1.00 58.44 231 LYS A N 1
ATOM 1918 C CA . LYS A 1 231 ? 43.676 18.993 -47.700 1.00 58.44 231 LYS A CA 1
ATOM 1919 C C . LYS A 1 231 ? 45.021 18.264 -47.805 1.00 58.44 231 LYS A C 1
ATOM 1921 O O . LYS A 1 231 ? 45.076 17.271 -48.522 1.00 58.44 231 LYS A O 1
ATOM 1926 N N . GLN A 1 232 ? 46.038 18.640 -47.021 1.00 65.00 232 GLN A N 1
ATOM 1927 C CA . GLN A 1 232 ? 47.287 17.862 -46.919 1.00 65.00 232 GLN A CA 1
ATOM 1928 C C . GLN A 1 232 ? 47.035 16.449 -46.371 1.00 65.00 232 GLN A C 1
ATOM 1930 O O . GLN A 1 232 ? 47.721 15.494 -46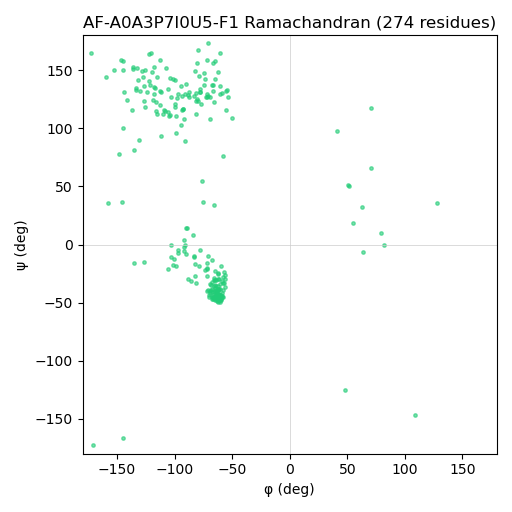.728 1.00 65.00 232 GLN A O 1
ATOM 1935 N N . VAL A 1 233 ? 45.999 16.296 -45.539 1.00 66.75 233 VAL A N 1
ATOM 1936 C CA . VAL A 1 233 ? 45.646 15.025 -44.890 1.00 66.75 233 VAL A CA 1
ATOM 1937 C C . VAL A 1 233 ? 44.801 14.119 -45.798 1.00 66.75 233 VAL A C 1
ATOM 1939 O O . VAL A 1 233 ? 44.642 12.937 -45.502 1.00 66.75 233 VAL A O 1
ATOM 1942 N N . HIS A 1 234 ? 44.295 14.612 -46.938 1.00 68.06 234 HIS A N 1
ATOM 1943 C CA . HIS A 1 234 ? 43.500 13.802 -47.873 1.00 68.06 234 HIS A CA 1
ATOM 1944 C C . HIS A 1 234 ? 44.282 12.572 -48.380 1.00 68.06 234 HIS A C 1
ATOM 1946 O O . HIS A 1 234 ? 43.695 11.517 -48.612 1.00 68.06 234 HIS A O 1
ATOM 1952 N N . GLY A 1 235 ? 45.612 12.682 -48.502 1.00 65.38 235 GLY A N 1
ATOM 1953 C CA . GLY A 1 235 ? 46.503 11.557 -48.813 1.00 65.38 235 GLY A CA 1
ATOM 1954 C C . GLY A 1 235 ? 46.885 10.691 -47.603 1.00 65.38 235 GLY A C 1
ATOM 1955 O O . GLY A 1 235 ? 47.123 9.495 -47.760 1.00 65.38 235 GLY A O 1
ATOM 1956 N N . ASP A 1 236 ? 46.892 11.260 -46.393 1.00 68.81 236 ASP A N 1
ATOM 1957 C CA . ASP A 1 236 ? 47.273 10.565 -45.153 1.00 68.81 236 ASP A CA 1
ATOM 1958 C C . ASP A 1 236 ? 46.160 9.658 -44.596 1.00 68.81 236 ASP A C 1
ATOM 1960 O O . ASP A 1 236 ? 46.457 8.729 -43.847 1.00 68.81 236 ASP A O 1
ATOM 1964 N N . VAL A 1 237 ? 44.896 9.842 -45.004 1.00 69.88 237 VAL A N 1
ATOM 1965 C CA . VAL A 1 237 ? 43.781 8.923 -44.668 1.00 69.88 237 VAL A CA 1
ATOM 1966 C C . VAL A 1 237 ? 44.057 7.486 -45.136 1.00 69.88 237 VAL A C 1
ATOM 1968 O O . VAL A 1 237 ? 43.589 6.531 -44.518 1.00 69.88 237 VAL A O 1
ATOM 1971 N N . PHE A 1 238 ? 44.847 7.316 -46.198 1.00 70.12 238 PHE A N 1
ATOM 1972 C CA . PHE A 1 238 ? 45.231 6.002 -46.723 1.00 70.12 238 PHE A CA 1
ATOM 1973 C C . PHE A 1 238 ? 46.530 5.457 -46.119 1.00 70.12 238 PHE A C 1
ATOM 1975 O O . PHE A 1 238 ? 46.967 4.359 -46.475 1.00 70.12 238 PHE A O 1
ATOM 1982 N N . ARG A 1 239 ? 47.170 6.196 -45.208 1.00 78.69 239 ARG A N 1
ATOM 1983 C CA . ARG A 1 239 ? 48.415 5.765 -44.579 1.00 78.69 239 ARG A CA 1
ATOM 1984 C C . ARG A 1 239 ? 48.110 4.797 -43.444 1.00 78.69 239 ARG A C 1
ATOM 1986 O O . ARG A 1 239 ? 47.282 5.068 -42.577 1.00 78.69 239 ARG A O 1
ATOM 1993 N N . ALA A 1 240 ? 48.798 3.658 -43.436 1.00 79.06 240 ALA A N 1
ATOM 1994 C CA . ALA A 1 240 ? 48.668 2.710 -42.340 1.00 79.06 240 ALA A CA 1
ATOM 1995 C C . ALA A 1 240 ? 49.093 3.387 -41.017 1.00 79.06 240 ALA A C 1
ATOM 1997 O O . ALA A 1 240 ? 50.175 3.979 -40.966 1.00 79.06 240 ALA A O 1
ATOM 1998 N N . PRO A 1 241 ? 48.273 3.319 -39.950 1.00 81.62 241 PRO A N 1
ATOM 1999 C CA . PRO A 1 241 ? 48.623 3.904 -38.661 1.00 81.62 241 PRO A CA 1
ATOM 2000 C C . PRO A 1 241 ? 49.811 3.158 -38.046 1.00 81.62 241 PRO A C 1
ATOM 2002 O O . PRO A 1 241 ? 50.010 1.974 -38.312 1.00 81.62 241 PRO A O 1
ATOM 2005 N N . SER A 1 242 ? 50.561 3.816 -37.158 1.00 85.38 242 SER A N 1
ATOM 2006 C CA . SER A 1 242 ? 51.762 3.242 -36.528 1.00 85.38 242 SER A CA 1
ATOM 2007 C C . SER A 1 242 ? 51.506 1.911 -35.803 1.00 85.38 242 SER A C 1
ATOM 2009 O O . SER A 1 242 ? 52.419 1.103 -35.664 1.00 85.38 242 SER A O 1
ATOM 2011 N N . MET A 1 243 ? 50.267 1.671 -35.347 1.00 88.25 243 MET A N 1
ATOM 2012 C CA . MET A 1 243 ? 49.834 0.419 -34.712 1.00 88.25 243 MET A CA 1
ATOM 2013 C C . MET A 1 243 ? 48.472 -0.050 -35.261 1.00 88.25 243 MET A C 1
ATOM 2015 O O . MET A 1 243 ? 47.436 0.170 -34.625 1.00 88.25 243 MET A O 1
ATOM 2019 N N . PRO A 1 244 ? 48.439 -0.720 -36.427 1.00 86.69 244 PRO A N 1
ATOM 2020 C CA . PRO A 1 244 ? 47.189 -1.070 -37.105 1.00 86.69 244 PRO A CA 1
ATOM 2021 C C . PRO A 1 244 ? 46.358 -2.104 -36.339 1.00 86.69 244 PRO A C 1
ATOM 2023 O O . PRO A 1 244 ? 45.134 -2.027 -36.341 1.00 86.69 244 PRO A O 1
ATOM 2026 N N . LEU A 1 245 ? 47.010 -3.022 -35.620 1.00 90.44 245 LEU A N 1
ATOM 2027 C CA . LEU A 1 245 ? 46.346 -4.052 -34.815 1.00 90.44 245 LEU A CA 1
ATOM 2028 C C . LEU A 1 245 ? 45.552 -3.470 -33.639 1.00 90.44 245 LEU A C 1
ATOM 2030 O O . LEU A 1 245 ? 44.398 -3.837 -33.440 1.00 90.44 245 LEU A O 1
ATOM 2034 N N . LEU A 1 246 ? 46.141 -2.539 -32.884 1.00 89.69 246 LEU A N 1
ATOM 2035 C CA . LEU A 1 246 ? 45.449 -1.898 -31.761 1.00 89.69 246 LEU A CA 1
ATOM 2036 C C . LEU A 1 246 ? 44.307 -1.010 -32.248 1.00 89.69 246 LEU A C 1
ATOM 2038 O O . LEU A 1 246 ? 43.220 -1.045 -31.680 1.00 89.69 246 LEU A O 1
ATOM 2042 N N . PHE A 1 247 ? 44.524 -0.269 -33.335 1.00 87.44 247 PHE A N 1
ATOM 2043 C CA . PHE A 1 247 ? 43.486 0.561 -33.933 1.00 87.44 247 PHE A CA 1
ATOM 2044 C C . PHE A 1 247 ? 42.291 -0.272 -34.425 1.00 87.44 247 PHE A C 1
ATOM 2046 O O . PHE A 1 247 ? 41.150 0.020 -34.065 1.00 87.44 247 PHE A O 1
ATOM 2053 N N . ALA A 1 248 ? 42.549 -1.356 -35.165 1.00 90.50 248 ALA A N 1
ATOM 2054 C CA . ALA A 1 248 ? 41.510 -2.279 -35.617 1.00 90.50 248 ALA A CA 1
ATOM 2055 C C . ALA A 1 248 ? 40.784 -2.952 -34.440 1.00 90.50 248 ALA A C 1
ATOM 2057 O O . ALA A 1 248 ? 39.562 -3.075 -34.467 1.00 90.50 248 ALA A O 1
ATOM 2058 N N . SER A 1 249 ? 41.511 -3.326 -33.381 1.00 93.31 249 SER A N 1
ATOM 2059 C CA . SER A 1 249 ? 40.921 -3.895 -32.165 1.00 93.31 249 SER A CA 1
ATOM 2060 C C . SER A 1 249 ? 40.006 -2.903 -31.444 1.00 93.31 249 SER A C 1
ATOM 2062 O O . SER A 1 249 ? 38.921 -3.286 -31.015 1.00 93.31 249 SER A O 1
ATOM 2064 N N . CYS A 1 250 ? 40.405 -1.634 -31.318 1.00 92.25 250 CYS A N 1
ATOM 2065 C CA . CYS A 1 250 ? 39.588 -0.598 -30.683 1.00 92.25 250 CYS A CA 1
ATOM 2066 C C . CYS A 1 250 ? 38.325 -0.286 -31.494 1.00 92.25 250 CYS A C 1
ATOM 2068 O O . CYS A 1 250 ? 37.244 -0.190 -30.918 1.00 92.25 250 CYS A O 1
ATOM 2070 N N . ILE A 1 251 ? 38.437 -0.171 -32.823 1.00 93.75 251 ILE A N 1
ATOM 2071 C CA . ILE A 1 251 ? 37.272 0.049 -33.693 1.00 93.75 251 ILE A CA 1
ATOM 2072 C C . ILE A 1 251 ? 36.338 -1.160 -33.669 1.00 93.75 251 ILE A C 1
ATOM 2074 O O . ILE A 1 251 ? 35.133 -0.984 -33.515 1.00 93.75 251 ILE A O 1
ATOM 2078 N N . GLY A 1 252 ? 36.876 -2.377 -33.774 1.00 95.38 252 GLY A N 1
ATOM 2079 C CA . GLY A 1 252 ? 36.083 -3.604 -33.713 1.00 95.38 252 GLY A CA 1
ATOM 2080 C C . GLY A 1 252 ? 35.340 -3.736 -32.384 1.00 95.38 252 GLY A C 1
ATOM 2081 O O . GLY A 1 252 ? 34.129 -3.944 -32.373 1.00 95.38 252 GLY A O 1
ATOM 2082 N N . ALA A 1 253 ? 36.032 -3.520 -31.262 1.00 95.06 253 ALA A N 1
ATOM 2083 C CA . ALA A 1 253 ? 35.414 -3.523 -29.938 1.00 95.06 253 ALA A CA 1
ATOM 2084 C C . ALA A 1 253 ? 34.343 -2.429 -29.800 1.00 95.06 253 ALA A C 1
ATOM 2086 O O . ALA A 1 253 ? 33.251 -2.703 -29.306 1.00 95.06 253 ALA A O 1
ATOM 2087 N N . GLY A 1 254 ? 34.616 -1.215 -30.288 1.00 95.75 254 GLY A N 1
ATOM 2088 C CA . GLY A 1 254 ? 33.647 -0.119 -30.296 1.00 95.75 254 GLY A CA 1
ATOM 2089 C C . GLY A 1 254 ? 32.396 -0.450 -31.111 1.00 95.75 254 GLY A C 1
ATOM 2090 O O . GLY A 1 254 ? 31.281 -0.255 -30.633 1.00 95.75 254 GLY A O 1
ATOM 2091 N N . TYR A 1 255 ? 32.568 -1.022 -32.305 1.00 96.38 255 TYR A N 1
ATOM 2092 C CA . TYR A 1 255 ? 31.459 -1.439 -33.161 1.00 96.38 255 TYR A CA 1
ATOM 2093 C C . TYR A 1 255 ? 30.637 -2.568 -32.529 1.00 96.38 255 TYR A C 1
ATOM 2095 O O . TYR A 1 255 ? 29.408 -2.537 -32.582 1.00 96.38 255 TYR A O 1
ATOM 2103 N N . HIS A 1 256 ? 31.291 -3.534 -31.877 1.00 95.69 256 HIS A N 1
ATOM 2104 C CA . HIS A 1 256 ? 30.610 -4.602 -31.145 1.00 95.69 256 HIS A CA 1
ATOM 2105 C C . HIS A 1 256 ? 29.778 -4.047 -29.985 1.00 95.69 256 HIS A C 1
ATOM 2107 O O . HIS A 1 256 ? 28.594 -4.360 -29.888 1.00 95.69 256 HIS A O 1
ATOM 2113 N N . VAL A 1 257 ? 30.361 -3.187 -29.140 1.00 96.00 257 VAL A N 1
ATOM 2114 C CA . VAL A 1 257 ? 29.650 -2.568 -28.008 1.00 96.00 257 VAL A CA 1
ATOM 2115 C C . VAL A 1 257 ? 28.470 -1.732 -28.498 1.00 96.00 257 VAL A C 1
ATOM 2117 O O . VAL A 1 257 ? 27.370 -1.860 -27.966 1.00 96.00 257 VAL A O 1
ATOM 2120 N N . PHE A 1 258 ? 28.668 -0.926 -29.544 1.00 95.69 258 PHE A N 1
ATOM 2121 C CA . PHE A 1 258 ? 27.604 -0.120 -30.136 1.00 95.69 258 PHE A CA 1
ATOM 2122 C C . PHE A 1 258 ? 26.463 -0.989 -30.679 1.00 95.69 258 PHE A C 1
ATOM 2124 O O . PHE A 1 258 ? 25.298 -0.743 -30.376 1.00 95.69 258 PHE A O 1
ATOM 2131 N N . THR A 1 259 ? 26.790 -2.041 -31.430 1.00 96.56 259 THR A N 1
ATOM 2132 C CA . THR A 1 259 ? 25.793 -2.944 -32.021 1.00 96.56 259 THR A CA 1
ATOM 2133 C C . THR A 1 259 ? 25.003 -3.682 -30.943 1.00 96.56 259 THR A C 1
ATOM 2135 O O . THR A 1 259 ? 23.776 -3.734 -31.010 1.00 96.56 259 THR A O 1
ATOM 2138 N N . VAL A 1 260 ? 25.680 -4.202 -29.914 1.00 96.81 260 VAL A N 1
ATOM 2139 C CA . VAL A 1 260 ? 25.023 -4.869 -28.781 1.00 96.81 260 VAL A CA 1
ATOM 2140 C C . VAL A 1 260 ? 24.107 -3.898 -28.037 1.00 96.81 260 VAL A C 1
ATOM 2142 O O . VAL A 1 260 ? 22.969 -4.258 -27.738 1.00 96.81 260 VAL A O 1
ATOM 2145 N N . ALA A 1 261 ? 24.550 -2.663 -27.789 1.00 95.88 261 ALA A N 1
ATOM 2146 C CA . ALA A 1 261 ? 23.726 -1.644 -27.145 1.00 95.88 261 ALA A CA 1
ATOM 2147 C C . ALA A 1 261 ? 22.459 -1.332 -27.959 1.00 95.88 261 ALA A C 1
ATOM 2149 O O . ALA A 1 261 ? 21.361 -1.357 -27.409 1.00 95.88 261 ALA A O 1
ATOM 2150 N N . VAL A 1 262 ? 22.590 -1.115 -29.273 1.00 96.00 262 VAL A N 1
ATOM 2151 C CA . VAL A 1 262 ? 21.449 -0.838 -30.162 1.00 96.00 262 VAL A CA 1
ATOM 2152 C C . VAL A 1 262 ? 20.466 -2.007 -30.192 1.00 96.00 262 VAL A C 1
ATOM 2154 O O . VAL A 1 262 ? 19.269 -1.791 -30.016 1.00 96.00 262 VAL A O 1
ATOM 2157 N N . ILE A 1 263 ? 20.946 -3.242 -30.365 1.00 95.62 263 ILE A N 1
ATOM 2158 C CA . ILE A 1 263 ? 20.077 -4.430 -30.387 1.00 95.62 263 ILE A CA 1
ATOM 2159 C C . ILE A 1 263 ? 19.348 -4.588 -29.053 1.00 95.62 263 ILE A C 1
ATOM 2161 O O . ILE A 1 263 ? 18.148 -4.843 -29.043 1.00 95.62 263 ILE A O 1
ATOM 2165 N N . THR A 1 264 ? 20.045 -4.394 -27.932 1.00 93.06 264 THR A N 1
ATOM 2166 C CA . THR A 1 264 ? 19.447 -4.510 -26.595 1.00 93.06 264 THR A CA 1
ATOM 2167 C C . THR A 1 264 ? 18.350 -3.467 -26.388 1.00 93.06 264 THR A C 1
ATOM 2169 O O . THR A 1 264 ? 17.280 -3.805 -25.892 1.00 93.06 264 THR A O 1
ATOM 2172 N N . ILE A 1 265 ? 18.570 -2.221 -26.824 1.00 90.62 265 ILE A N 1
ATOM 2173 C CA . ILE A 1 265 ? 17.561 -1.152 -26.763 1.00 90.62 265 ILE A CA 1
ATOM 2174 C C . ILE A 1 265 ? 16.340 -1.505 -27.620 1.00 90.62 265 ILE A C 1
ATOM 2176 O O . ILE A 1 265 ? 15.211 -1.380 -27.157 1.00 90.62 265 ILE A O 1
ATOM 2180 N N . VAL A 1 266 ? 16.548 -1.979 -28.851 1.00 92.06 266 VAL A N 1
ATOM 2181 C CA . VAL A 1 266 ? 15.443 -2.373 -29.739 1.00 92.06 266 VAL A CA 1
ATOM 2182 C C . VAL A 1 266 ? 14.654 -3.539 -29.147 1.00 92.06 266 VAL A C 1
ATOM 2184 O O . VAL A 1 266 ? 13.428 -3.497 -29.140 1.00 92.06 266 VAL A O 1
ATOM 2187 N N . LEU A 1 267 ? 15.333 -4.557 -28.616 1.00 90.50 267 LEU A N 1
ATOM 2188 C CA . LEU A 1 267 ? 14.677 -5.692 -27.969 1.00 90.50 267 LEU A CA 1
ATOM 2189 C C . LEU A 1 267 ? 13.922 -5.287 -26.703 1.00 90.50 267 LEU A C 1
ATOM 2191 O O . LEU A 1 267 ? 12.869 -5.856 -26.456 1.00 90.50 267 LEU A O 1
ATOM 2195 N N . ALA A 1 268 ? 14.411 -4.317 -25.929 1.00 86.00 268 ALA A N 1
ATOM 2196 C CA . ALA A 1 268 ? 13.685 -3.797 -24.772 1.00 86.00 268 ALA A CA 1
ATOM 2197 C C . ALA A 1 268 ? 12.385 -3.094 -25.198 1.00 86.00 268 ALA A C 1
ATOM 2199 O O . ALA A 1 268 ? 11.321 -3.421 -24.683 1.00 86.00 268 ALA A O 1
ATOM 2200 N N . ILE A 1 269 ? 12.455 -2.214 -26.205 1.00 83.56 269 ILE A N 1
ATOM 2201 C CA . ILE A 1 269 ? 11.281 -1.506 -26.748 1.00 83.56 269 ILE A CA 1
ATOM 2202 C C . ILE A 1 269 ? 10.257 -2.494 -27.320 1.00 83.56 269 ILE A C 1
ATOM 2204 O O . ILE A 1 269 ? 9.057 -2.351 -27.111 1.00 83.56 269 ILE A O 1
ATOM 2208 N N . VAL A 1 270 ? 10.727 -3.493 -28.069 1.00 83.88 270 VAL A N 1
ATOM 2209 C CA . VAL A 1 270 ? 9.856 -4.507 -28.671 1.00 83.88 270 VAL A CA 1
ATOM 2210 C C . VAL A 1 270 ? 9.308 -5.462 -27.609 1.00 83.88 270 VAL A C 1
ATOM 2212 O O . VAL A 1 270 ? 8.145 -5.834 -27.678 1.00 83.88 270 VAL A O 1
ATOM 2215 N N . GLY A 1 271 ? 10.125 -5.852 -26.630 1.00 76.44 271 GLY A N 1
ATOM 2216 C CA . GLY A 1 271 ? 9.751 -6.756 -25.546 1.00 76.44 271 GLY A CA 1
ATOM 2217 C C . GLY A 1 271 ? 8.614 -6.199 -24.700 1.00 76.44 271 GLY A C 1
ATOM 2218 O O . GLY A 1 271 ? 7.633 -6.908 -24.508 1.00 76.44 271 GLY A O 1
ATOM 2219 N N . GLU A 1 272 ? 8.696 -4.926 -24.300 1.00 66.12 272 GLU A N 1
ATOM 2220 C CA . GLU A 1 272 ? 7.602 -4.238 -23.597 1.00 66.12 272 GLU A CA 1
ATOM 2221 C C . GLU A 1 272 ? 6.293 -4.270 -24.404 1.00 66.12 272 GLU A C 1
ATOM 2223 O O . GLU A 1 272 ? 5.231 -4.487 -23.833 1.00 66.12 272 GLU A O 1
ATOM 2228 N N . PHE A 1 273 ? 6.374 -4.174 -25.736 1.00 56.00 273 PHE A N 1
ATOM 2229 C CA . PHE A 1 273 ? 5.218 -4.228 -26.640 1.00 56.00 273 PHE A CA 1
ATOM 2230 C C . PHE A 1 273 ? 4.567 -5.614 -26.786 1.00 56.00 273 PHE A C 1
ATOM 2232 O O . PHE A 1 273 ? 3.431 -5.694 -27.245 1.00 56.00 273 PHE A O 1
ATOM 2239 N N . TYR A 1 274 ? 5.286 -6.701 -26.483 1.00 52.09 274 TYR A N 1
ATOM 2240 C CA . TYR A 1 274 ? 4.770 -8.077 -26.574 1.00 52.09 274 TYR A CA 1
ATOM 2241 C C . TYR A 1 274 ? 4.351 -8.654 -25.218 1.00 52.09 274 TYR A C 1
ATOM 2243 O O . TYR A 1 274 ? 3.746 -9.727 -25.181 1.00 52.09 274 TYR A O 1
ATOM 2251 N N . THR A 1 275 ? 4.725 -7.998 -24.117 1.00 52.88 275 THR A N 1
ATOM 2252 C CA . THR A 1 275 ? 4.352 -8.401 -22.753 1.00 52.88 275 THR A CA 1
ATOM 2253 C C . THR A 1 275 ? 3.134 -7.661 -22.193 1.00 52.88 275 THR A C 1
ATOM 2255 O O . THR A 1 275 ? 2.686 -8.033 -21.110 1.00 52.88 275 THR A O 1
ATOM 2258 N N . GLU A 1 276 ? 2.590 -6.675 -22.914 1.00 42.97 276 GLU A N 1
ATOM 2259 C CA . GLU A 1 276 ? 1.187 -6.223 -22.785 1.00 42.97 276 GLU A CA 1
ATOM 2260 C C . GLU A 1 276 ? 0.245 -7.095 -23.633 1.00 42.97 276 GLU A C 1
ATOM 2262 O O . GLU A 1 276 ? -0.896 -7.346 -23.178 1.00 42.97 276 GLU A O 1
#

Organism: Strongylus vulgaris (NCBI:txid40348)

Nearest PDB structures (foldseek):
  7jtk-assembly1_Z  TM=2.744E-01  e=8.383E+00  Chlamydomonas reinhardtii
  8apo-assembly1_Ak  TM=1.460E-01  e=5.820E+00  Polytomella magna

Foldseek 3Di:
DKDFPVDPVDDDDPVVQVDDAFPADDDPDDDQDPVCVVVVPDADHRRDDDDPPDWFAKDFRDKDWAAPVSLVSLVVQQVRFMKDWHDDQNDIEIDTQWHWQVVDVVIWTWGFQEWEWEWEDDPPD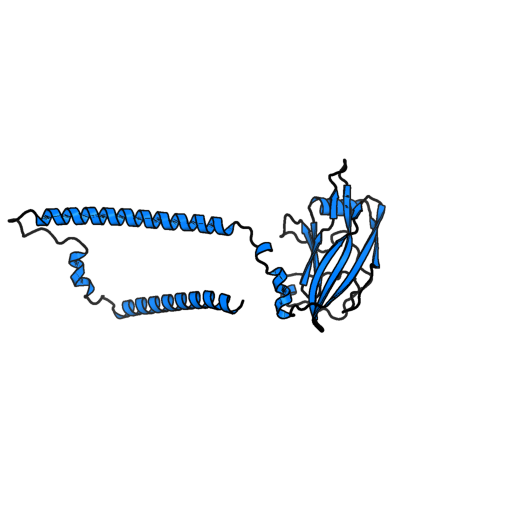TQEIYIDTHDTDTDDHGDMGTHIYTYHYDYDPGDNVCSCVVVVPCVVPDDPCVVVVVVVVVVVVVVVVVVVVVVVVVVVVVVVVVVVVVVPDDDDDPDDDDPDDCVVCVVVVPPQDPCNPVVCVVVVVVVVVVVVVVVVVVCVVVVVVVVD